Protein AF-0000000082586036 (afdb_homodimer)

Sequence (290 aa):
MFLYNELYIYNIRKDTWTKVEIPSPPPRRCAHQAVVVPQGGGQLWIFGGEFASPDGEQFYHYKDLWVLHLATRTWEQVRSPGGPSGRSGHRMVAWKRQLILFGGFHESTRLVPIAGRSFFPAVVRRELFMGKTIVNTHGICCPISMFLYNELYIYNIRKDTWTKVEIPSPPPRRCAHQAVVVPQGGGQLWIFGGEFASPDGEQFYHYKDLWVLHLATRTWEQVRSPGGPSGRSGHRMVAWKRQLILFGGFHESTRLVPIAGRSFFPAVVRRELFMGKTIVNTHGICCPIS

Structure (mmCIF, N/CA/C/O backbone):
data_AF-0000000082586036-model_v1
#
loop_
_entity.id
_entity.type
_entity.pdbx_description
1 polymer 'Kelch domain containing 4'
#
loop_
_atom_site.group_PDB
_atom_site.id
_atom_site.type_symbol
_atom_site.label_atom_id
_atom_site.label_alt_id
_atom_site.label_comp_id
_atom_site.label_asym_id
_atom_site.label_entity_id
_atom_site.label_seq_id
_atom_site.pdbx_PDB_ins_code
_atom_site.Cartn_x
_atom_site.Cartn_y
_atom_site.Cartn_z
_atom_site.occupancy
_atom_site.B_iso_or_equiv
_atom_site.auth_seq_id
_atom_site.auth_comp_id
_atom_site.auth_asym_id
_atom_site.auth_atom_id
_atom_site.pdbx_PDB_model_num
ATOM 1 N N . MET A 1 1 ? 0.476 18.614 -3.244 1 86.69 1 MET A N 1
ATOM 2 C CA . MET A 1 1 ? 0.382 17.166 -3.079 1 86.69 1 MET A CA 1
ATOM 3 C C . MET A 1 1 ? -0.821 16.61 -3.833 1 86.69 1 MET A C 1
ATOM 5 O O . MET A 1 1 ? -1.915 17.172 -3.766 1 86.69 1 MET A O 1
ATOM 9 N N . PHE A 1 2 ? -0.573 15.694 -4.697 1 93.79 2 PHE A N 1
ATOM 10 C CA . PHE A 1 2 ? -1.644 15.053 -5.451 1 93.79 2 PHE A CA 1
ATOM 11 C C . PHE A 1 2 ? -1.901 13.643 -4.935 1 93.79 2 PHE A C 1
ATOM 13 O O . PHE A 1 2 ? -0.963 12.868 -4.736 1 93.79 2 PHE A O 1
ATOM 20 N N . LEU A 1 3 ? -3.218 13.337 -4.687 1 97.04 3 LEU A N 1
ATOM 21 C CA . LEU A 1 3 ? -3.589 11.999 -4.24 1 97.04 3 LEU A CA 1
ATOM 22 C C . LEU A 1 3 ? -4.253 11.214 -5.366 1 97.04 3 LEU A C 1
ATOM 24 O O . LEU A 1 3 ? -4.924 11.795 -6.221 1 97.04 3 LEU A O 1
ATOM 28 N N . TYR A 1 4 ? -4.126 9.901 -5.293 1 97.94 4 TYR A N 1
ATOM 29 C CA . TYR A 1 4 ? -4.639 9.021 -6.338 1 97.94 4 TYR A CA 1
ATOM 30 C C . TYR A 1 4 ? -5.804 8.185 -5.822 1 97.94 4 TYR A C 1
ATOM 32 O O . TYR A 1 4 ? -5.888 7.897 -4.626 1 97.94 4 TYR A O 1
ATOM 40 N N . ASN A 1 5 ? -6.661 7.766 -6.689 1 98.38 5 ASN A N 1
ATOM 41 C CA . ASN A 1 5 ? -7.639 6.714 -6.432 1 98.38 5 ASN A CA 1
ATOM 42 C C . ASN A 1 5 ? -7.598 5.635 -7.51 1 98.38 5 ASN A C 1
ATOM 44 O O . ASN A 1 5 ? -8.61 4.989 -7.786 1 98.38 5 ASN A O 1
ATOM 48 N N . GLU A 1 6 ? -6.481 5.527 -8.136 1 98.46 6 GLU A N 1
ATOM 49 C CA . GLU A 1 6 ? -6.287 4.568 -9.22 1 98.46 6 GLU A CA 1
ATOM 50 C C . GLU A 1 6 ? -6.105 3.153 -8.679 1 98.46 6 GLU A C 1
ATOM 52 O O . GLU A 1 6 ? -5.529 2.962 -7.606 1 98.46 6 GLU A O 1
ATOM 57 N N . LEU A 1 7 ? -6.556 2.223 -9.489 1 98.78 7 LEU A N 1
ATOM 58 C CA . LEU A 1 7 ? -6.381 0.796 -9.244 1 98.78 7 LEU A CA 1
ATOM 59 C C . LEU A 1 7 ? -5.499 0.164 -10.316 1 98.78 7 LEU A C 1
ATOM 61 O O . LEU A 1 7 ? -5.773 0.3 -11.51 1 98.78 7 LEU A O 1
ATOM 65 N N . TYR A 1 8 ? -4.468 -0.474 -9.879 1 98.8 8 TYR A N 1
ATOM 66 C CA . TYR A 1 8 ? -3.58 -1.205 -10.776 1 98.8 8 TYR A CA 1
ATOM 67 C C . TYR A 1 8 ? -3.471 -2.668 -10.364 1 98.8 8 TYR A C 1
ATOM 69 O O . TYR A 1 8 ? -3.505 -2.988 -9.173 1 98.8 8 TYR A O 1
ATOM 77 N N . ILE A 1 9 ? -3.279 -3.487 -11.331 1 98.53 9 ILE A N 1
ATOM 78 C CA . ILE A 1 9 ? -3.011 -4.901 -11.098 1 98.53 9 ILE A CA 1
ATOM 79 C C . ILE A 1 9 ? -1.743 -5.316 -11.841 1 98.53 9 ILE A C 1
ATOM 81 O O . ILE A 1 9 ? -1.585 -5.017 -13.027 1 98.53 9 ILE A O 1
ATOM 85 N N . TYR A 1 10 ? -0.892 -5.899 -11.173 1 98.67 10 TYR A N 1
ATOM 86 C CA . TYR A 1 10 ? 0.283 -6.521 -11.773 1 98.67 10 TYR A CA 1
ATOM 87 C C . TYR A 1 10 ? 0.122 -8.035 -11.846 1 98.67 10 TYR A C 1
ATOM 89 O O . TYR A 1 10 ? -0.035 -8.698 -10.818 1 98.67 10 TYR A O 1
ATOM 97 N N . ASN A 1 11 ? 0.171 -8.56 -13.002 1 97.86 11 ASN A N 1
ATOM 98 C CA . ASN A 1 11 ? 0.167 -10.003 -13.212 1 97.86 11 ASN A CA 1
ATOM 99 C C . ASN A 1 11 ? 1.576 -10.584 -13.141 1 97.86 11 ASN A C 1
ATOM 101 O O . ASN A 1 11 ? 2.401 -10.334 -14.021 1 97.86 11 ASN A O 1
ATOM 105 N N . ILE A 1 12 ? 1.797 -11.338 -12.144 1 97 12 ILE A N 1
ATOM 106 C CA . ILE A 1 12 ? 3.146 -11.824 -11.875 1 97 12 ILE A CA 1
ATOM 107 C C . ILE A 1 12 ? 3.59 -12.763 -12.995 1 97 12 ILE A C 1
ATOM 109 O O . ILE A 1 12 ? 4.725 -12.68 -13.469 1 97 12 ILE A O 1
ATOM 113 N N . ARG A 1 13 ? 2.754 -13.589 -13.434 1 95.25 13 ARG A N 1
ATOM 114 C CA . ARG A 1 13 ? 3.081 -14.556 -14.477 1 95.25 13 ARG A CA 1
ATOM 115 C C . ARG A 1 13 ? 3.351 -13.858 -15.806 1 95.25 13 ARG A C 1
ATOM 117 O O . ARG A 1 13 ? 4.294 -14.211 -16.517 1 95.25 13 ARG A O 1
ATOM 124 N N . LYS A 1 14 ? 2.551 -12.864 -16.089 1 95.93 14 LYS A N 1
ATOM 125 C CA . LYS A 1 14 ? 2.65 -12.185 -17.378 1 95.93 14 LYS A CA 1
ATOM 126 C C . LYS A 1 14 ? 3.614 -11.004 -17.305 1 95.93 14 LYS A C 1
ATOM 128 O O . LYS A 1 14 ? 3.963 -10.417 -18.331 1 95.93 14 LYS A O 1
ATOM 133 N N . ASP A 1 15 ? 4.038 -10.614 -16.106 1 96.13 15 ASP A N 1
ATOM 134 C CA . ASP A 1 15 ? 4.942 -9.488 -15.892 1 96.13 15 ASP A CA 1
ATOM 135 C C . ASP A 1 15 ? 4.392 -8.214 -16.53 1 96.13 15 ASP A C 1
ATOM 137 O O . ASP A 1 15 ? 5.085 -7.554 -17.308 1 96.13 15 ASP A O 1
ATOM 141 N N . THR A 1 16 ? 3.142 -7.888 -16.122 1 97.72 16 THR A N 1
ATOM 142 C CA . THR A 1 16 ? 2.504 -6.732 -16.74 1 97.72 16 THR A CA 1
ATOM 143 C C . THR A 1 16 ? 1.603 -6.013 -15.74 1 97.72 16 THR A C 1
ATOM 145 O O . THR A 1 16 ? 0.888 -6.654 -14.967 1 97.72 16 THR A O 1
ATOM 148 N N . TRP A 1 17 ? 1.6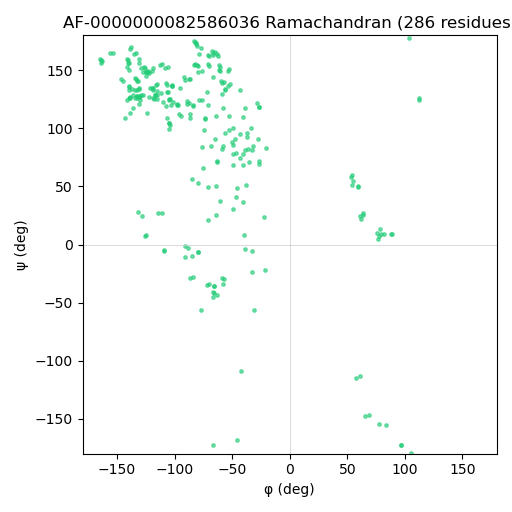42 -4.695 -15.871 1 98.45 17 TRP A N 1
ATOM 149 C CA . TRP A 1 17 ? 0.708 -3.846 -15.14 1 98.45 17 TRP A CA 1
ATOM 150 C C . TRP A 1 17 ? -0.539 -3.565 -15.972 1 98.45 17 TRP A C 1
ATOM 152 O O . TRP A 1 17 ? -0.45 -3.364 -17.185 1 98.45 17 TRP A O 1
ATOM 162 N N . THR A 1 18 ? -1.642 -3.496 -15.301 1 98.13 18 THR A N 1
ATOM 163 C CA . THR A 1 18 ? -2.883 -3.029 -15.908 1 98.13 18 THR A CA 1
ATOM 164 C C . THR A 1 18 ? -3.588 -2.028 -14.997 1 98.13 18 THR A C 1
ATOM 166 O O . THR A 1 18 ? -3.78 -2.291 -13.808 1 98.13 18 THR A O 1
ATOM 169 N N . LYS A 1 19 ? -3.88 -0.895 -15.56 1 98.39 19 LYS A N 1
ATOM 170 C CA . LYS A 1 19 ? -4.77 0.031 -14.866 1 98.39 19 LYS A CA 1
ATOM 171 C C . LYS A 1 19 ? -6.229 -0.391 -15.017 1 98.39 19 LYS A C 1
ATOM 173 O O . LYS A 1 19 ? -6.721 -0.554 -16.135 1 98.39 19 LYS A O 1
ATOM 178 N N . VAL A 1 20 ? -6.895 -0.558 -13.934 1 98.14 20 VAL A N 1
ATOM 179 C CA . VAL A 1 20 ? -8.272 -1.042 -13.948 1 98.14 20 VAL A CA 1
ATOM 180 C C . VAL A 1 20 ? -9.229 0.112 -13.661 1 98.14 20 VAL A C 1
ATOM 182 O O . VAL A 1 20 ? -9.104 0.791 -12.639 1 98.14 20 VAL A O 1
ATOM 185 N N . GLU A 1 21 ? -10.121 0.291 -14.556 1 97.89 21 GLU A N 1
ATOM 186 C CA . GLU A 1 21 ? -11.124 1.337 -14.378 1 97.89 21 GLU A CA 1
ATOM 187 C C . GLU A 1 21 ? -12.474 0.747 -13.981 1 97.89 21 GLU A C 1
ATOM 189 O O . GLU A 1 21 ? -13.165 0.152 -14.81 1 97.89 21 GLU A O 1
ATOM 194 N N . ILE A 1 22 ? -12.801 0.869 -12.838 1 98.28 22 ILE A N 1
ATOM 195 C CA . ILE A 1 22 ? -14.08 0.426 -12.293 1 98.28 22 ILE A CA 1
ATOM 196 C C . ILE A 1 22 ? -14.885 1.634 -11.82 1 98.28 22 ILE A C 1
ATOM 198 O O . ILE A 1 22 ? -14.373 2.479 -11.082 1 98.28 22 ILE A O 1
ATOM 202 N N . PRO A 1 23 ? -16.13 1.725 -12.173 1 97.87 23 PRO A N 1
ATOM 203 C CA . PRO A 1 23 ? -16.929 2.895 -11.801 1 97.87 23 PRO A CA 1
ATOM 204 C C . PRO A 1 23 ? -17.064 3.06 -10.289 1 97.87 23 PRO A C 1
ATOM 206 O O . PRO A 1 23 ? -17.063 2.069 -9.553 1 97.87 23 PRO A O 1
ATOM 209 N N . SER A 1 24 ? -17.194 4.325 -9.827 1 97.99 24 SER A N 1
ATOM 210 C CA . SER A 1 24 ? -17.525 4.742 -8.468 1 97.99 24 SER A CA 1
ATOM 211 C C . SER A 1 24 ? -16.499 4.224 -7.466 1 97.99 24 SER A C 1
ATOM 213 O O . SER A 1 24 ? -16.863 3.652 -6.437 1 97.99 24 SER A O 1
ATOM 215 N N . PRO A 1 25 ? -15.302 4.445 -7.742 1 98.56 25 PRO A N 1
ATOM 216 C CA . PRO A 1 25 ? -14.281 4.031 -6.777 1 98.56 25 PRO A CA 1
ATOM 217 C C . PRO A 1 25 ? -14.276 4.894 -5.517 1 98.56 25 PRO A C 1
ATOM 219 O O . PRO A 1 25 ? -14.9 5.958 -5.491 1 98.56 25 PRO A O 1
ATOM 222 N N . PRO A 1 26 ? -13.656 4.409 -4.469 1 98.69 26 PRO A N 1
ATOM 223 C CA . PRO A 1 26 ? -13.386 5.314 -3.35 1 98.69 26 PRO A CA 1
ATOM 224 C C . PRO A 1 26 ? -12.651 6.582 -3.781 1 98.69 26 PRO A C 1
ATOM 226 O O . PRO A 1 26 ? -11.902 6.562 -4.762 1 98.69 26 PRO A O 1
ATOM 229 N N . PRO A 1 27 ? -12.866 7.691 -3.105 1 98.52 27 PRO A N 1
ATOM 230 C CA . PRO A 1 27 ? -12.149 8.925 -3.435 1 98.52 27 PRO A CA 1
ATOM 231 C C . PRO A 1 27 ? -10.639 8.796 -3.254 1 98.52 27 PRO A C 1
ATOM 233 O O . PRO A 1 27 ? -10.17 7.867 -2.591 1 98.52 27 PRO A O 1
ATOM 236 N N . ARG A 1 28 ? -9.935 9.717 -3.863 1 98.38 28 ARG A N 1
ATOM 237 C CA . ARG A 1 28 ? -8.483 9.778 -3.728 1 98.38 28 ARG A CA 1
ATOM 238 C C . ARG A 1 28 ? -8.07 9.782 -2.26 1 98.38 28 ARG A C 1
ATOM 240 O O . ARG A 1 28 ? -8.662 10.492 -1.445 1 98.38 28 ARG A O 1
ATOM 247 N N . ARG A 1 29 ? -7.002 9.006 -1.961 1 98.44 29 ARG A N 1
ATOM 248 C CA . ARG A 1 29 ? -6.628 8.871 -0.557 1 98.44 29 ARG A CA 1
ATOM 249 C C . ARG A 1 29 ? -5.227 8.287 -0.417 1 98.44 29 ARG A C 1
ATOM 251 O O . ARG A 1 29 ? -4.7 7.691 -1.358 1 98.44 29 ARG A O 1
ATOM 258 N N . CYS A 1 30 ? -4.681 8.521 0.702 1 97.81 30 CYS A N 1
ATOM 259 C CA . CYS A 1 30 ? -3.451 7.848 1.102 1 97.81 30 CYS A CA 1
ATOM 260 C C . CYS A 1 30 ? -3.509 7.431 2.567 1 97.81 30 CYS A C 1
ATOM 262 O O . CYS A 1 30 ? -4.467 7.756 3.272 1 97.81 30 CYS A O 1
ATOM 264 N N . ALA A 1 31 ? -2.611 6.639 3.004 1 98.09 31 ALA A N 1
ATOM 265 C CA . ALA A 1 31 ? -2.478 6.188 4.387 1 98.09 31 ALA A CA 1
ATOM 266 C C . ALA A 1 31 ? -3.716 5.417 4.835 1 98.09 31 ALA A C 1
ATOM 268 O O . ALA A 1 31 ? -4.084 5.45 6.011 1 98.09 31 ALA A O 1
ATOM 269 N N . HIS A 1 32 ? -4.401 4.867 3.912 1 98.78 32 HIS A N 1
ATOM 270 C CA . HIS A 1 32 ? -5.449 3.89 4.185 1 98.78 32 HIS A CA 1
ATOM 271 C C . HIS A 1 32 ? -4.864 2.494 4.376 1 98.78 32 HIS A C 1
ATOM 273 O O . HIS A 1 32 ? -3.647 2.31 4.301 1 98.78 32 HIS A O 1
ATOM 279 N N . GLN A 1 33 ? -5.747 1.544 4.739 1 98.86 33 GLN A N 1
ATOM 280 C CA . GLN A 1 33 ? -5.335 0.144 4.726 1 98.86 33 GLN A CA 1
ATOM 281 C C . GLN A 1 33 ? -6.198 -0.674 3.769 1 98.86 33 GLN A C 1
ATOM 283 O O . GLN A 1 33 ? -7.359 -0.337 3.529 1 98.86 33 GLN A O 1
ATOM 288 N N . ALA A 1 34 ? -5.616 -1.684 3.216 1 98.89 34 ALA A N 1
ATOM 289 C CA . ALA A 1 34 ? -6.299 -2.597 2.303 1 98.89 34 ALA A CA 1
ATOM 290 C C . ALA A 1 34 ? -6.034 -4.051 2.682 1 98.89 34 ALA A C 1
ATOM 292 O O . ALA A 1 34 ? -4.919 -4.404 3.075 1 98.89 34 ALA A O 1
ATOM 293 N N . VAL A 1 35 ? -7.031 -4.9 2.583 1 98.69 35 VAL A N 1
ATOM 294 C CA . VAL A 1 35 ? -6.911 -6.337 2.81 1 98.69 35 VAL A CA 1
ATOM 295 C C . VAL A 1 35 ? -7.746 -7.094 1.78 1 98.69 35 VAL A C 1
ATOM 297 O O . VAL A 1 35 ? -8.751 -6.579 1.286 1 98.69 35 VAL A O 1
ATOM 300 N N . VAL A 1 36 ? -7.355 -8.231 1.441 1 98.39 36 VAL A N 1
ATOM 301 C CA . VAL A 1 36 ? -8.116 -9.065 0.518 1 98.39 36 VAL A CA 1
ATOM 302 C C . VAL A 1 36 ? -8.577 -10.335 1.229 1 98.39 36 VAL A C 1
ATOM 304 O O . VAL A 1 36 ? -7.821 -10.932 2 1 98.39 36 VAL A O 1
ATOM 307 N N . VAL A 1 37 ? -9.772 -10.744 1.033 1 98.06 37 VAL A N 1
ATOM 308 C CA . VAL A 1 37 ? -10.307 -11.992 1.569 1 98.06 37 VAL A CA 1
ATOM 309 C C . VAL A 1 37 ? -10.914 -12.822 0.441 1 98.06 37 VAL A C 1
ATOM 311 O O . VAL A 1 37 ? -11.368 -12.273 -0.566 1 98.06 37 VAL A O 1
ATOM 314 N N . PRO A 1 38 ? -10.944 -14.084 0.577 1 96.7 38 PRO A N 1
ATOM 315 C CA . PRO A 1 38 ? -11.378 -14.953 -0.52 1 96.7 38 PRO A CA 1
ATOM 316 C C . PRO A 1 38 ? -12.898 -15.02 -0.653 1 96.7 38 PRO A C 1
ATOM 318 O O . PRO A 1 38 ? -13.412 -15.547 -1.643 1 96.7 38 PRO A O 1
ATOM 321 N N . GLN A 1 39 ? -13.6 -14.491 0.179 1 95.64 39 GLN A N 1
ATOM 322 C CA . GLN A 1 39 ? -15.057 -14.565 0.177 1 95.64 39 GLN A CA 1
ATOM 323 C C . GLN A 1 39 ? -15.634 -14.007 -1.121 1 95.64 39 GLN A C 1
ATOM 325 O O . GLN A 1 39 ? -15.164 -12.986 -1.627 1 95.64 39 GLN A O 1
ATOM 330 N N . GLY A 1 40 ? -16.709 -14.749 -1.657 1 94.91 40 GLY A N 1
ATOM 331 C CA . GLY A 1 40 ? -17.439 -14.276 -2.822 1 94.91 40 GLY A CA 1
ATOM 332 C C . GLY A 1 40 ? -16.579 -14.183 -4.069 1 94.91 40 GLY A C 1
ATOM 333 O O . GLY A 1 40 ? -16.789 -13.307 -4.91 1 94.91 40 GLY A O 1
ATOM 334 N N . GLY A 1 41 ? -15.523 -14.963 -4.219 1 96.23 41 GLY A N 1
ATOM 335 C CA . GLY A 1 41 ? -14.644 -14.924 -5.378 1 96.23 41 GLY A CA 1
ATOM 336 C C . GLY A 1 41 ? -13.52 -13.916 -5.241 1 96.23 41 GLY A C 1
ATOM 337 O O . GLY A 1 41 ? -12.785 -13.663 -6.198 1 96.23 41 GLY A O 1
ATOM 338 N N . GLY A 1 42 ? -13.381 -13.377 -4.06 1 97.7 42 GLY A N 1
ATOM 339 C CA . GLY A 1 42 ? -12.349 -12.392 -3.777 1 97.7 42 GLY A CA 1
ATOM 340 C C . GLY A 1 42 ? -12.906 -11.011 -3.49 1 97.7 42 GLY A C 1
ATOM 341 O O . GLY A 1 42 ? -13.687 -10.474 -4.278 1 97.7 42 GLY A O 1
ATOM 342 N N . GLN A 1 43 ? -12.563 -10.474 -2.353 1 98.62 43 GLN A N 1
ATOM 343 C CA . GLN A 1 43 ? -12.969 -9.129 -1.961 1 98.62 43 GLN A CA 1
ATOM 344 C C . GLN A 1 43 ? -11.776 -8.314 -1.47 1 98.62 43 GLN A C 1
ATOM 346 O O . GLN A 1 43 ? -11.017 -8.77 -0.612 1 98.62 43 GLN A O 1
ATOM 351 N N . LEU A 1 44 ? -11.595 -7.158 -2.038 1 98.8 44 LEU A N 1
ATOM 352 C CA . LEU A 1 44 ? -10.626 -6.184 -1.547 1 98.8 44 LEU A CA 1
ATOM 353 C C . LEU A 1 44 ? -11.303 -5.14 -0.666 1 98.8 44 LEU A C 1
ATOM 355 O O . LEU A 1 44 ? -12.19 -4.415 -1.124 1 98.8 44 LEU A O 1
ATOM 359 N N . TRP A 1 45 ? -10.869 -5.065 0.552 1 98.83 45 TRP A N 1
ATOM 360 C CA . TRP A 1 45 ? -11.447 -4.126 1.507 1 98.83 45 TRP A CA 1
ATOM 361 C C . TRP A 1 45 ? -10.498 -2.962 1.769 1 98.83 45 TRP A C 1
ATOM 363 O O . TRP A 1 45 ? -9.292 -3.161 1.935 1 98.83 45 TRP A O 1
ATOM 373 N N . ILE A 1 46 ? -11.045 -1.762 1.822 1 98.85 46 ILE A N 1
ATOM 374 C CA . ILE A 1 46 ? -10.289 -0.539 2.068 1 98.85 46 ILE A CA 1
ATOM 375 C C . ILE A 1 46 ? -10.97 0.278 3.164 1 98.85 46 ILE A C 1
ATOM 377 O O . ILE A 1 46 ? -12.183 0.497 3.12 1 98.85 46 ILE A O 1
ATOM 381 N N . PHE A 1 47 ? -10.244 0.759 4.072 1 98.77 47 PHE A N 1
ATOM 382 C CA . PHE A 1 47 ? -10.808 1.615 5.109 1 98.77 47 PHE A CA 1
ATOM 383 C C . PHE A 1 47 ? -9.938 2.847 5.326 1 98.77 47 PHE A C 1
ATOM 385 O O . PHE A 1 47 ? -8.709 2.749 5.352 1 98.77 47 PHE A O 1
ATOM 392 N N . GLY A 1 48 ? -10.541 3.936 5.584 1 98.65 48 GLY A N 1
ATOM 393 C CA . GLY A 1 48 ? -9.924 5.139 6.121 1 98.65 48 GLY A CA 1
ATOM 394 C C . GLY A 1 48 ? -8.929 5.774 5.168 1 98.65 48 GLY A C 1
ATOM 395 O O . GLY A 1 48 ? -9.125 5.752 3.952 1 98.65 48 GLY A O 1
ATOM 396 N N . GLY A 1 49 ? -7.938 6.362 5.75 1 98.18 49 GLY A N 1
ATOM 397 C CA . GLY A 1 49 ? -7.004 7.186 5 1 98.18 49 GLY A CA 1
ATOM 398 C C . GLY A 1 49 ? -7.33 8.666 5.062 1 98.18 49 GLY A C 1
ATOM 399 O O . GLY A 1 49 ? -8.18 9.087 5.85 1 98.18 49 GLY A O 1
ATOM 400 N N . GLU A 1 50 ? -6.566 9.405 4.238 1 96.51 50 GLU A N 1
ATOM 401 C CA . GLU A 1 50 ? -6.724 10.854 4.32 1 96.51 50 GLU A CA 1
ATOM 402 C C . GLU A 1 50 ? -6.699 11.492 2.934 1 96.51 50 GLU A C 1
ATOM 404 O O . GLU A 1 50 ? -6.205 10.891 1.977 1 96.51 50 GLU A O 1
ATOM 409 N N . PHE A 1 51 ? -7.285 12.59 2.936 1 96.05 51 PHE A N 1
ATOM 410 C CA . PHE A 1 51 ? -7.268 13.447 1.757 1 96.05 51 PHE A CA 1
ATOM 411 C C . PHE A 1 51 ? -6.603 14.782 2.067 1 96.05 51 PHE A C 1
ATOM 413 O O . PHE A 1 51 ? -6.825 15.36 3.133 1 96.05 51 PHE A O 1
ATOM 420 N N . ALA A 1 52 ? -5.748 15.098 1.145 1 90.29 52 ALA A N 1
ATOM 421 C CA . ALA A 1 52 ? -5.235 16.465 1.11 1 90.29 52 ALA A CA 1
ATOM 422 C C . ALA A 1 52 ? -5.343 17.056 -0.293 1 90.29 52 ALA A C 1
ATOM 424 O O . ALA A 1 52 ? -4.872 16.458 -1.263 1 90.29 52 ALA A O 1
ATOM 425 N N . SER A 1 53 ? -5.998 18.179 -0.379 1 88.31 53 SER A N 1
ATOM 426 C CA . SER A 1 53 ? -6.143 18.814 -1.684 1 88.31 53 SER A CA 1
ATOM 427 C C . SER A 1 53 ? -4.812 19.367 -2.182 1 88.31 53 SER A C 1
ATOM 429 O O . SER A 1 53 ? -3.94 19.714 -1.382 1 88.31 53 SER A O 1
ATOM 431 N N . PRO A 1 54 ? -4.678 19.458 -3.575 1 85.08 54 PRO A N 1
ATOM 432 C CA . PRO A 1 54 ? -3.417 19.955 -4.129 1 85.08 54 PRO A CA 1
ATOM 433 C C . PRO A 1 54 ? -3.054 21.347 -3.616 1 85.08 54 PRO A C 1
ATOM 435 O O . PRO A 1 54 ? -1.872 21.666 -3.469 1 85.08 54 PRO A O 1
ATOM 438 N N . ASP A 1 55 ? -4.08 22.14 -3.3 1 78.76 55 ASP A N 1
ATOM 439 C CA . ASP A 1 55 ? -3.828 23.504 -2.846 1 78.76 55 ASP A CA 1
ATOM 440 C C . ASP A 1 55 ? -3.626 23.551 -1.333 1 78.76 55 ASP A C 1
ATOM 442 O O . ASP A 1 55 ? -3.348 24.613 -0.771 1 78.76 55 ASP A O 1
ATOM 446 N N . GLY A 1 56 ? -3.74 22.508 -0.684 1 76.37 56 GLY A N 1
ATOM 447 C CA . GLY A 1 56 ? -3.507 22.426 0.749 1 76.37 56 GLY A CA 1
ATOM 448 C C . GLY A 1 56 ? -4.673 22.938 1.573 1 76.37 56 GLY A C 1
ATOM 449 O O . GLY A 1 56 ? -4.601 22.977 2.803 1 76.37 56 GLY A O 1
ATOM 450 N N . GLU A 1 57 ? -5.802 23.214 0.954 1 80.36 57 GLU A N 1
ATOM 451 C CA . GLU A 1 57 ? -6.91 23.867 1.645 1 80.36 57 GLU A CA 1
ATOM 452 C C . GLU A 1 57 ? -7.804 22.846 2.342 1 80.36 57 GLU A C 1
ATOM 454 O O . GLU A 1 57 ? -8.47 23.167 3.329 1 80.36 57 GLU A O 1
ATOM 459 N N . GLN A 1 58 ? -7.824 21.744 1.808 1 87.59 58 GLN A N 1
ATOM 460 C CA . GLN A 1 58 ? -8.686 20.713 2.376 1 87.59 58 GLN A CA 1
ATOM 461 C C . GLN A 1 58 ? -7.87 19.52 2.864 1 87.59 58 GLN A C 1
ATOM 463 O O . GLN A 1 58 ? -6.978 19.041 2.16 1 87.59 58 GLN A O 1
ATOM 468 N N . PHE A 1 59 ? -8.121 19.244 4.163 1 89.86 59 PHE A N 1
ATOM 469 C CA . PHE A 1 59 ? -7.514 18.06 4.758 1 89.86 59 PHE A CA 1
ATOM 470 C C . PHE A 1 59 ? -8.502 17.349 5.676 1 89.86 59 PHE A C 1
ATOM 472 O O . PHE A 1 59 ? -9.142 17.982 6.518 1 89.86 59 PHE A O 1
ATOM 479 N N . TYR A 1 60 ? -8.722 16.117 5.484 1 93.76 60 TYR A N 1
ATOM 480 C CA . TYR A 1 60 ? -9.547 15.351 6.412 1 93.76 60 TYR A CA 1
ATOM 481 C C . TYR A 1 60 ? -9.204 13.867 6.348 1 93.76 60 TYR A C 1
ATOM 483 O O . TYR A 1 60 ? -8.502 13.424 5.436 1 93.76 60 TYR A O 1
ATOM 491 N N . HIS A 1 61 ? -9.66 13.142 7.367 1 96.85 61 HIS A N 1
ATOM 492 C CA . HIS A 1 61 ? -9.524 11.692 7.442 1 96.85 61 HIS A CA 1
ATOM 493 C C . HIS A 1 61 ? -10.834 10.997 7.086 1 96.85 61 HIS A C 1
ATOM 495 O O . HIS A 1 61 ? -11.905 11.415 7.532 1 96.85 61 HIS A O 1
ATOM 501 N N . TYR A 1 62 ? -10.701 9.973 6.334 1 97.31 62 TYR A N 1
ATOM 502 C CA . TYR A 1 62 ? -11.886 9.198 5.985 1 97.31 62 TYR A CA 1
ATOM 503 C C . TYR A 1 62 ? -12.269 8.249 7.115 1 97.31 62 TYR A C 1
ATOM 505 O O . TYR A 1 62 ? -11.402 7.752 7.837 1 97.31 62 TYR A O 1
ATOM 513 N N . LYS A 1 63 ? -13.518 7.898 7.168 1 97.48 63 LYS A N 1
ATOM 514 C CA . LYS A 1 63 ? -14.023 6.856 8.057 1 97.48 63 LYS A CA 1
ATOM 515 C C . LYS A 1 63 ? -14.789 5.791 7.277 1 97.48 63 LYS A C 1
ATOM 517 O O . LYS A 1 63 ? -15.452 4.937 7.87 1 97.48 63 LYS A O 1
ATOM 522 N N . ASP A 1 64 ? -14.75 5.889 6.03 1 98.14 64 ASP A N 1
ATOM 523 C CA . ASP A 1 64 ? -15.575 5.018 5.198 1 98.14 64 ASP A CA 1
ATOM 524 C C . ASP A 1 64 ? -14.911 3.658 4.999 1 98.14 64 ASP A C 1
ATOM 526 O O . ASP A 1 64 ? -13.687 3.539 5.091 1 98.14 64 ASP A O 1
ATOM 530 N N . LEU A 1 65 ? -15.716 2.685 4.738 1 98.66 65 LEU A N 1
ATOM 531 C CA . LEU A 1 65 ? -15.347 1.313 4.404 1 98.66 65 LEU A CA 1
ATOM 532 C C . LEU A 1 65 ? -15.812 0.954 2.996 1 98.66 65 LEU A C 1
ATOM 534 O O . LEU A 1 65 ? -16.973 1.176 2.646 1 98.66 65 LEU A O 1
ATOM 538 N N . TRP A 1 66 ? -14.892 0.446 2.215 1 98.81 66 TRP A N 1
ATOM 539 C CA . TRP A 1 66 ? -15.193 0.057 0.841 1 98.81 66 TRP A CA 1
ATOM 540 C C . TRP A 1 66 ? -14.823 -1.401 0.595 1 98.81 66 TRP A C 1
ATOM 542 O O . TRP A 1 66 ? -13.865 -1.913 1.18 1 98.81 66 TRP A O 1
ATOM 552 N N . VAL A 1 67 ? -15.58 -2.023 -0.27 1 98.82 67 VAL A N 1
ATOM 553 C CA . VAL A 1 67 ? -15.216 -3.352 -0.749 1 98.82 67 VAL A CA 1
ATOM 554 C C . VAL A 1 67 ? -15.258 -3.382 -2.275 1 98.82 67 VAL A C 1
ATOM 556 O O . VAL A 1 67 ? -16.187 -2.851 -2.887 1 98.82 67 VA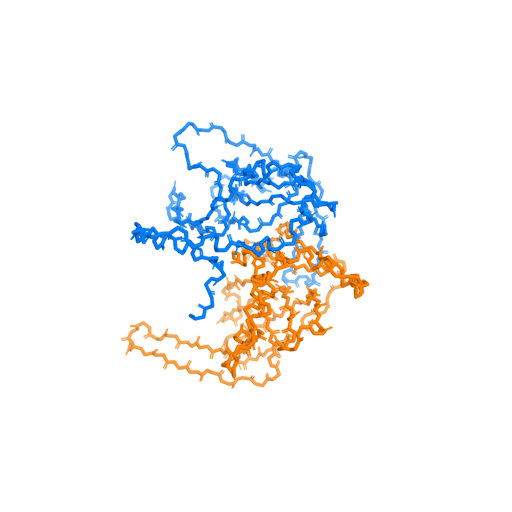L A O 1
ATOM 559 N N . LEU A 1 68 ? -14.272 -3.821 -2.881 1 98.86 68 LEU A N 1
ATOM 560 C CA . LEU A 1 68 ? -14.261 -4.189 -4.293 1 98.86 68 LEU A CA 1
ATOM 561 C C . LEU A 1 68 ? -14.493 -5.686 -4.466 1 98.86 68 LEU A C 1
ATOM 563 O O . LEU A 1 68 ? -13.668 -6.5 -4.043 1 98.86 68 LEU A O 1
ATOM 567 N N . HIS A 1 69 ? -15.602 -6.03 -5.011 1 98.7 69 HIS A N 1
ATOM 568 C CA . HIS A 1 69 ? -15.842 -7.416 -5.395 1 98.7 69 HIS A CA 1
ATOM 569 C C . HIS A 1 69 ? -15.046 -7.788 -6.641 1 98.7 69 HIS A C 1
ATOM 571 O O . HIS A 1 69 ? -15.375 -7.352 -7.747 1 98.7 69 HIS A O 1
ATOM 577 N N . LEU A 1 70 ? -14.066 -8.56 -6.454 1 98.16 70 LEU A N 1
ATOM 578 C CA . LEU A 1 70 ? -13.101 -8.829 -7.514 1 98.16 70 LEU A CA 1
ATOM 579 C C . LEU A 1 70 ? -13.724 -9.684 -8.612 1 98.16 70 LEU A C 1
ATOM 581 O O . LEU A 1 70 ? -13.39 -9.531 -9.789 1 98.16 70 LEU A O 1
ATOM 585 N N . ALA A 1 71 ? -14.584 -10.543 -8.249 1 97.72 71 ALA A N 1
ATOM 586 C CA . ALA A 1 71 ? -15.225 -11.427 -9.22 1 97.72 71 ALA A CA 1
ATOM 587 C C . ALA A 1 71 ? -16.109 -10.638 -10.181 1 97.72 71 ALA A C 1
ATOM 589 O O . ALA A 1 71 ? -16.178 -10.953 -11.371 1 97.72 71 ALA A O 1
ATOM 590 N N . THR A 1 72 ? -16.761 -9.601 -9.683 1 97.93 72 THR A N 1
ATOM 591 C CA . THR A 1 72 ? -17.722 -8.857 -10.489 1 97.93 72 THR A CA 1
ATOM 592 C C . THR A 1 72 ? -17.18 -7.472 -10.835 1 97.93 72 THR A C 1
ATOM 594 O O . THR A 1 72 ? -17.801 -6.73 -11.598 1 97.93 72 THR A O 1
ATOM 597 N N . ARG A 1 73 ? -16.016 -7.101 -10.316 1 97.57 73 ARG A N 1
ATOM 598 C CA . ARG A 1 73 ? -15.402 -5.795 -10.53 1 97.57 73 ARG A CA 1
ATOM 599 C C . ARG A 1 73 ? -16.37 -4.67 -10.181 1 97.57 73 ARG A C 1
ATOM 601 O O . ARG A 1 73 ? -16.648 -3.803 -11.012 1 97.57 73 ARG A O 1
ATOM 608 N N . THR A 1 74 ? -16.802 -4.707 -8.964 1 98.59 74 THR A N 1
ATOM 609 C CA . THR A 1 74 ? -17.738 -3.691 -8.496 1 98.59 74 THR A CA 1
ATOM 610 C C . THR A 1 74 ? -17.297 -3.129 -7.147 1 98.59 74 THR A C 1
ATOM 612 O O . THR A 1 74 ? -16.961 -3.886 -6.234 1 98.59 74 THR A O 1
ATOM 615 N N . TRP A 1 75 ? -17.334 -1.839 -7.118 1 98.8 75 TRP A N 1
ATOM 616 C CA . TRP A 1 75 ? -17.081 -1.171 -5.846 1 98.8 75 TRP A CA 1
ATOM 617 C C . TRP A 1 75 ? -18.37 -1.015 -5.047 1 98.8 75 TRP A C 1
ATOM 619 O O . TRP A 1 75 ? -19.422 -0.7 -5.609 1 98.8 75 TRP A O 1
ATOM 629 N N . GLU A 1 76 ? -18.224 -1.173 -3.795 1 98.53 76 GLU A N 1
ATOM 630 C CA . GLU A 1 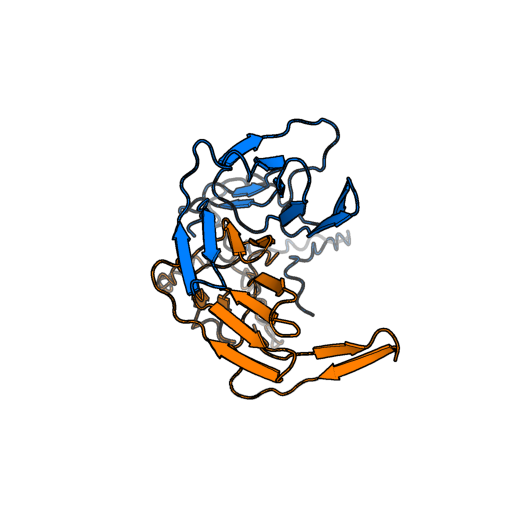76 ? -19.323 -0.928 -2.865 1 98.53 76 GLU A CA 1
ATOM 631 C C . GLU A 1 76 ? -18.834 -0.21 -1.61 1 98.53 76 GLU A C 1
ATOM 633 O O . GLU A 1 76 ? -17.858 -0.634 -0.986 1 98.53 76 GLU A O 1
ATOM 638 N N . GLN A 1 77 ? -19.455 0.905 -1.264 1 98.52 77 GLN A N 1
ATOM 639 C CA . GLN A 1 77 ? -19.226 1.513 0.043 1 98.52 77 GLN A CA 1
ATOM 640 C C . GLN A 1 77 ? -20.108 0.871 1.11 1 98.52 77 GLN A C 1
ATOM 642 O O . GLN A 1 77 ? -21.335 0.964 1.048 1 98.52 77 GLN A O 1
ATOM 647 N N . VAL A 1 78 ? -19.505 0.295 2.109 1 97.9 78 VAL A N 1
ATOM 648 C CA . VAL A 1 78 ? -20.231 -0.41 3.161 1 97.9 78 VAL A CA 1
ATOM 649 C C . VAL A 1 78 ? -20.6 0.566 4.277 1 97.9 78 VAL A C 1
ATOM 651 O O . VAL A 1 78 ? -19.725 1.207 4.864 1 97.9 78 VAL A O 1
ATOM 654 N N . ARG A 1 79 ? -21.823 0.629 4.53 1 95.12 79 ARG A N 1
ATOM 655 C CA . ARG A 1 79 ? -22.309 1.49 5.603 1 95.12 79 ARG A CA 1
ATOM 656 C C . ARG A 1 79 ? -22.695 0.671 6.83 1 95.12 79 ARG A C 1
ATOM 658 O O . ARG A 1 79 ? -23.607 -0.156 6.768 1 95.12 79 ARG A O 1
ATOM 665 N N . SER A 1 80 ? -21.931 0.698 7.785 1 92.54 80 SER A N 1
ATOM 666 C CA . SER A 1 80 ? -22.186 -0.004 9.038 1 92.54 80 SER A CA 1
ATOM 667 C C . SER A 1 80 ? -21.943 0.903 10.24 1 92.54 80 SER A C 1
ATOM 669 O O . SER A 1 80 ? -20.865 1.487 10.375 1 92.54 80 SER A O 1
ATOM 671 N N . PRO A 1 81 ? -22.919 1.02 11.086 1 93.2 81 PRO A N 1
ATOM 672 C CA . PRO A 1 81 ? -22.744 1.88 12.259 1 93.2 81 PRO A CA 1
ATOM 673 C C . PRO A 1 81 ? -21.701 1.341 13.236 1 93.2 81 PRO A C 1
ATOM 675 O O . PRO A 1 81 ? -21.354 0.158 13.183 1 93.2 81 PRO A O 1
ATOM 678 N N . GLY A 1 82 ? -21.232 2.208 14.116 1 95.9 82 GLY A N 1
ATOM 679 C CA . GLY A 1 82 ? -20.365 1.799 15.21 1 95.9 82 GLY A CA 1
ATOM 680 C C . GLY A 1 82 ? -18.927 1.578 14.781 1 95.9 82 GLY A C 1
ATOM 681 O O . GLY A 1 82 ? -18.14 0.976 15.515 1 95.9 82 GLY A O 1
ATOM 682 N N . GLY A 1 83 ? -18.649 2.035 13.642 1 95.15 83 GLY A N 1
ATOM 683 C CA . GLY A 1 83 ? -17.296 1.851 13.143 1 95.15 83 GLY A CA 1
ATOM 684 C C . GLY A 1 83 ? -16.315 2.871 13.688 1 95.15 83 GLY A C 1
ATOM 685 O O . GLY A 1 83 ? -16.695 3.759 14.453 1 95.15 83 GLY A O 1
ATOM 686 N N . PRO A 1 84 ? -15.102 2.681 13.382 1 96.38 84 PRO A N 1
ATOM 687 C CA . PRO A 1 84 ? -14.074 3.602 13.873 1 96.38 84 PRO A CA 1
ATOM 688 C C . PRO A 1 84 ? -14.275 5.031 13.373 1 96.38 84 PRO A C 1
ATOM 690 O O . PRO A 1 84 ? -14.88 5.24 12.318 1 96.38 84 PRO A O 1
ATOM 693 N N . SER A 1 85 ? -13.776 6.018 14.098 1 96.36 85 SER A N 1
ATOM 694 C CA . SER A 1 85 ? -13.726 7.404 13.644 1 96.36 85 SER A CA 1
ATOM 695 C C . SER A 1 85 ? -12.776 7.564 12.462 1 96.36 85 SER A C 1
ATOM 697 O O . SER A 1 85 ? -11.979 6.669 12.174 1 96.36 85 SER A O 1
ATOM 699 N N . GLY A 1 86 ? -12.894 8.629 11.83 1 97.03 86 GLY A N 1
ATOM 700 C CA . GLY A 1 86 ? -11.957 8.93 10.76 1 97.03 86 GLY A CA 1
ATOM 701 C C . GLY A 1 86 ? -10.509 8.902 11.209 1 97.03 86 GLY A C 1
ATOM 702 O O . GLY A 1 86 ? -10.17 9.442 12.264 1 97.03 86 GLY A O 1
ATOM 703 N N . ARG A 1 87 ? -9.646 8.229 10.391 1 97.62 87 ARG A N 1
ATOM 704 C CA . ARG A 1 87 ? -8.26 8.049 10.813 1 97.62 87 ARG A CA 1
ATOM 705 C C . ARG A 1 87 ? -7.376 7.651 9.636 1 97.62 87 ARG A C 1
ATOM 707 O O . ARG A 1 87 ? -7.865 7.116 8.639 1 97.62 87 ARG A O 1
ATOM 714 N N . SER A 1 88 ? -6.215 7.91 9.78 1 97.51 88 SER A N 1
ATOM 715 C CA . SER A 1 88 ? -5.183 7.446 8.858 1 97.51 88 SER A CA 1
ATOM 716 C C . SER A 1 88 ? -3.993 6.861 9.611 1 97.51 88 SER A C 1
ATOM 718 O O . SER A 1 88 ? -3.913 6.967 10.836 1 97.51 88 SER A O 1
ATOM 720 N N . GLY A 1 89 ? -3.135 6.11 8.85 1 97.3 89 GLY A N 1
ATOM 721 C CA . GLY A 1 89 ? -1.949 5.537 9.466 1 97.3 89 GLY A CA 1
ATOM 722 C C . GLY A 1 89 ? -2.248 4.315 10.314 1 97.3 89 GLY A C 1
ATOM 723 O O . GLY A 1 89 ? -1.361 3.789 10.988 1 97.3 89 GLY A O 1
ATOM 724 N N . HIS A 1 90 ? -3.466 3.882 10.306 1 98.51 90 HIS A N 1
ATOM 725 C CA . HIS A 1 90 ? -3.837 2.646 10.986 1 98.51 90 HIS A CA 1
ATOM 726 C C . HIS A 1 90 ? -3.409 1.424 10.18 1 98.51 90 HIS A C 1
ATOM 728 O O . HIS A 1 90 ? -2.988 1.551 9.028 1 98.51 90 HIS A O 1
ATOM 734 N N . ARG A 1 91 ? -3.507 0.225 10.851 1 98.46 91 ARG A N 1
ATOM 735 C CA . ARG A 1 91 ? -3.339 -1.039 10.142 1 98.46 91 ARG A CA 1
ATOM 736 C C . ARG A 1 91 ? -4.576 -1.918 10.289 1 98.46 91 ARG A C 1
ATOM 738 O O . ARG A 1 91 ? -5.303 -1.815 11.28 1 98.46 91 ARG A O 1
ATOM 745 N N . MET A 1 92 ? -4.811 -2.65 9.298 1 98.76 92 MET A N 1
ATOM 746 C CA . MET A 1 92 ? -5.955 -3.555 9.234 1 98.76 92 MET A CA 1
ATOM 747 C C . MET A 1 92 ? -5.561 -4.885 8.599 1 98.76 92 MET A C 1
ATOM 749 O O . MET A 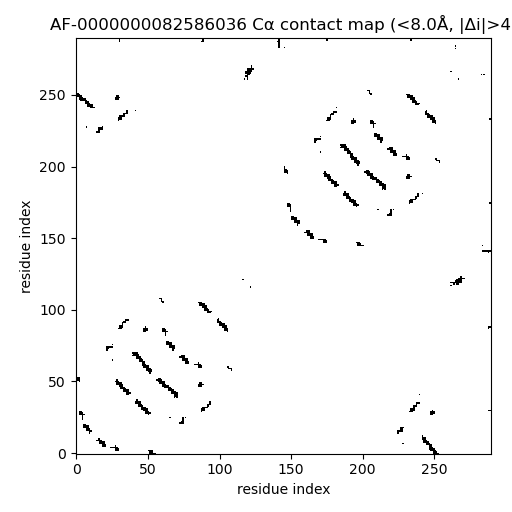1 92 ? -4.856 -4.911 7.589 1 98.76 92 MET A O 1
ATOM 753 N N . VAL A 1 93 ? -5.953 -6.01 9.219 1 98.47 93 VAL A N 1
ATOM 754 C CA . VAL A 1 93 ? -5.677 -7.348 8.704 1 98.47 93 VAL A CA 1
ATOM 755 C C . VAL A 1 93 ? -6.961 -8.174 8.698 1 98.47 93 VAL A C 1
ATOM 757 O O . VAL A 1 93 ? -7.931 -7.832 9.379 1 98.47 93 VAL A O 1
ATOM 760 N N . ALA A 1 94 ? -6.935 -9.132 7.843 1 97.99 94 ALA A N 1
ATOM 761 C CA . ALA A 1 94 ? -8.044 -10.082 7.815 1 97.99 94 ALA A CA 1
ATOM 762 C C . ALA A 1 94 ? -7.722 -11.325 8.638 1 97.99 94 ALA A C 1
ATOM 764 O O . ALA A 1 94 ? -6.603 -11.84 8.585 1 97.99 94 ALA A O 1
ATOM 765 N N . TRP A 1 95 ? -8.605 -11.717 9.376 1 97.43 95 TRP A N 1
ATOM 766 C CA . TRP A 1 95 ? -8.538 -12.973 10.115 1 97.43 95 TRP A CA 1
ATOM 767 C C . TRP A 1 95 ? -9.884 -13.691 10.091 1 97.43 95 TRP A C 1
ATOM 769 O O . TRP A 1 95 ? -10.862 -13.207 10.665 1 97.43 95 TRP A O 1
ATOM 779 N N . LYS A 1 96 ? -9.887 -14.901 9.373 1 93.86 96 LYS A N 1
ATOM 780 C CA . LYS A 1 96 ? -11.14 -15.624 9.174 1 93.86 96 LYS A CA 1
ATOM 781 C C . LYS A 1 96 ? -12.176 -14.746 8.478 1 93.86 96 LYS A C 1
ATOM 783 O O . LYS A 1 96 ? -11.943 -14.26 7.37 1 93.86 96 LYS A O 1
ATOM 788 N N . ARG A 1 97 ? -13.261 -14.441 9.19 1 94.52 97 ARG A N 1
ATOM 789 C CA . ARG A 1 97 ? -14.306 -13.643 8.559 1 94.52 97 ARG A CA 1
ATOM 790 C C . ARG A 1 97 ? -14.384 -12.252 9.18 1 94.52 97 ARG A C 1
ATOM 792 O O . ARG A 1 97 ? -15.444 -11.623 9.177 1 94.52 97 ARG A O 1
ATOM 799 N N . GLN A 1 98 ? -13.23 -11.854 9.692 1 97.42 98 GLN A N 1
ATOM 800 C CA . GLN A 1 98 ? -13.212 -10.576 10.396 1 97.42 98 GLN A CA 1
ATOM 801 C C . GLN A 1 98 ? -12.111 -9.667 9.857 1 97.42 98 GLN A C 1
ATOM 803 O O . GLN A 1 98 ? -11.073 -10.146 9.397 1 97.42 98 GLN A O 1
ATOM 808 N N . LEU A 1 99 ? -12.401 -8.409 9.919 1 97.99 99 LEU A N 1
ATOM 809 C CA . LEU A 1 99 ? -11.384 -7.376 9.754 1 97.99 99 LEU A CA 1
ATOM 810 C C . LEU A 1 99 ? -10.964 -6.806 11.105 1 97.99 99 LEU A C 1
ATOM 812 O O . LEU A 1 99 ? -11.811 -6.381 11.894 1 97.99 99 LEU A O 1
ATOM 816 N N . ILE A 1 100 ? -9.728 -6.885 11.399 1 98.69 100 ILE A N 1
ATOM 817 C CA . ILE A 1 100 ? -9.181 -6.362 12.647 1 98.69 100 ILE A CA 1
ATOM 818 C C . ILE A 1 100 ? -8.381 -5.093 12.367 1 98.69 100 ILE A C 1
ATOM 820 O O . ILE A 1 100 ? -7.455 -5.101 11.552 1 98.69 100 ILE A O 1
ATOM 824 N N . LEU A 1 101 ? -8.817 -4.029 12.954 1 98.53 101 LEU A N 1
ATOM 825 C CA . LEU A 1 101 ? -8.225 -2.714 12.734 1 98.53 101 LEU A CA 1
ATOM 826 C C . LEU A 1 101 ? -7.659 -2.149 14.032 1 98.53 101 LEU A C 1
ATOM 828 O O . LEU A 1 101 ? -8.291 -2.249 15.086 1 98.53 101 LEU A O 1
ATOM 832 N N . PHE A 1 102 ? -6.421 -1.579 14.028 1 98.67 102 PHE A N 1
ATOM 833 C CA . PHE A 1 102 ? -5.795 -1.018 15.219 1 98.67 102 PHE A CA 1
ATOM 834 C C . PHE A 1 102 ? -5.07 0.281 14.889 1 98.67 102 PHE A C 1
ATOM 836 O O . PHE A 1 102 ? -4.349 0.36 13.892 1 98.67 102 PHE A O 1
ATOM 843 N N . GLY A 1 103 ? -5.286 1.248 15.756 1 98.05 103 GLY A N 1
ATOM 844 C CA . GLY A 1 103 ? -4.474 2.454 15.768 1 98.05 103 GLY A CA 1
ATOM 845 C C . GLY A 1 103 ? -4.931 3.491 14.759 1 98.05 103 GLY A C 1
ATOM 846 O O . GLY A 1 103 ? -6.111 3.544 14.407 1 98.05 103 GLY A O 1
ATOM 847 N N . GLY A 1 104 ? -4.007 4.408 14.297 1 96.85 104 GLY A N 1
ATOM 848 C CA . GLY A 1 104 ? -4.25 5.556 13.437 1 96.85 104 GLY A CA 1
ATOM 849 C C . GLY A 1 104 ? -4.247 6.874 14.187 1 96.85 104 GLY A C 1
ATOM 850 O O . GLY A 1 104 ? -3.991 6.908 15.392 1 96.85 104 GLY A O 1
ATOM 851 N N . PHE A 1 105 ? -4.42 7.852 13.373 1 94.25 105 PHE A N 1
ATOM 852 C CA . PHE A 1 105 ? -4.448 9.184 13.964 1 94.25 105 PHE A CA 1
ATOM 853 C C . PHE A 1 105 ? -5.515 10.048 13.303 1 94.25 105 PHE A C 1
ATOM 855 O O . PHE A 1 105 ? -6.013 9.713 12.226 1 94.25 105 PHE A O 1
ATOM 862 N N . HIS A 1 106 ? -5.899 11.016 13.989 1 93.04 106 HIS A N 1
ATOM 863 C CA . HIS A 1 106 ? -6.847 12.014 13.506 1 93.04 106 HIS A CA 1
ATOM 864 C C . HIS A 1 106 ? -6.401 13.424 13.88 1 93.04 106 HIS A C 1
ATOM 866 O O . HIS A 1 106 ? -6.099 13.695 15.045 1 93.04 106 HIS A O 1
ATOM 872 N N . GLU A 1 107 ? -6.147 14.199 12.837 1 80.57 107 GLU A N 1
ATOM 873 C CA . GLU A 1 107 ? -5.87 15.61 13.088 1 80.57 107 GLU A CA 1
ATOM 874 C C . GLU A 1 107 ? -7.045 16.487 12.664 1 80.57 107 GLU A C 1
ATOM 876 O O . GLU A 1 107 ? -7.644 16.264 11.61 1 80.57 107 GLU A O 1
ATOM 881 N N . SER A 1 108 ? -7.814 17.092 13.563 1 66.4 108 SER A N 1
ATOM 882 C CA . SER A 1 108 ? -8.939 17.978 13.279 1 66.4 108 SER A CA 1
ATOM 883 C C . SER A 1 108 ? -8.462 19.312 12.714 1 66.4 108 SER A C 1
ATOM 885 O O . SER A 1 108 ? -7.355 19.76 13.018 1 66.4 108 SER A O 1
ATOM 887 N N . THR A 1 109 ? -8.879 19.725 11.456 1 54.68 109 THR A N 1
ATOM 888 C CA . THR A 1 109 ? -8.63 21.089 11.002 1 54.68 109 THR A CA 1
ATOM 889 C C . THR A 1 109 ? -8.981 22.095 12.094 1 54.68 109 THR A C 1
ATOM 891 O O . THR A 1 109 ? -10.158 22.307 12.395 1 54.68 109 THR A O 1
ATOM 894 N N . ARG A 1 110 ? -8.683 22.135 13.272 1 43.83 110 ARG A N 1
ATOM 895 C CA . ARG A 1 110 ? -9.024 23.372 13.968 1 43.83 110 ARG A CA 1
ATOM 896 C C . ARG A 1 110 ? -8.741 24.589 13.094 1 43.83 110 ARG A C 1
ATOM 898 O O . ARG A 1 110 ? -7.744 24.621 12.37 1 43.83 110 ARG A O 1
ATOM 905 N N . LEU A 1 111 ? -9.905 25.312 12.585 1 39.27 111 LEU A N 1
ATOM 906 C CA . LEU A 1 111 ? -9.848 26.705 12.155 1 39.27 111 LEU A CA 1
ATOM 907 C C . LEU A 1 111 ? -8.736 27.453 12.881 1 39.27 111 LEU A C 1
ATOM 909 O O . LEU A 1 111 ? -8.798 27.637 14.099 1 39.27 111 LEU A O 1
ATOM 913 N N . VAL A 1 112 ? -7.611 27.203 12.648 1 38.29 112 VAL A N 1
ATOM 914 C CA . VAL A 1 112 ? -6.705 28.232 13.148 1 38.29 112 VAL A CA 1
ATOM 915 C C . VAL A 1 112 ? -7.276 29.615 12.845 1 38.29 112 VAL A C 1
ATOM 917 O O . VAL A 1 112 ? -7.667 29.898 11.71 1 38.29 112 VAL A O 1
ATOM 920 N N . PRO A 1 113 ? -8.032 30.34 13.758 1 37.06 113 PRO A N 1
ATOM 921 C CA . PRO A 1 113 ? -8.372 31.717 13.391 1 37.06 113 PRO A CA 1
ATOM 922 C C . PRO A 1 113 ? -7.362 32.337 12.428 1 37.06 113 PRO A C 1
ATOM 924 O O . PRO A 1 113 ? -6.168 32.033 12.5 1 37.06 113 PRO A O 1
ATOM 927 N N . ILE A 1 114 ? -7.828 32.72 11.203 1 34.85 114 ILE A N 1
ATOM 928 C CA . ILE A 1 114 ? -7.099 33.504 10.212 1 34.85 114 ILE A CA 1
ATOM 929 C C . ILE A 1 114 ? -6.305 34.607 10.908 1 34.85 114 ILE A C 1
ATOM 931 O O . ILE A 1 114 ? -6.779 35.739 11.031 1 34.85 114 ILE A O 1
ATOM 935 N N . ALA A 1 115 ? -6.12 34.784 12.225 1 32.99 115 ALA A N 1
ATOM 936 C CA . ALA A 1 115 ? -5.179 35.894 12.353 1 32.99 115 ALA A CA 1
ATOM 937 C C . ALA A 1 115 ? -4.033 35.76 11.355 1 32.99 115 ALA A C 1
ATOM 939 O O . ALA A 1 115 ? -3.698 34.652 10.93 1 32.99 115 ALA A O 1
ATOM 940 N N . GLY A 1 116 ? -3.614 36.896 10.544 1 30.87 116 GLY A N 1
ATOM 941 C CA . GLY A 1 116 ? -2.571 37.052 9.542 1 30.87 116 GLY A CA 1
ATOM 942 C C . GLY A 1 116 ? -1.474 36.011 9.657 1 30.87 116 GLY A C 1
ATOM 943 O O . GLY A 1 116 ? -0.426 36.133 9.019 1 30.87 116 GLY A O 1
ATOM 944 N N . ARG A 1 117 ? -1.36 35.427 10.832 1 30.57 117 ARG A N 1
ATOM 945 C CA . ARG A 1 117 ? -0.044 34.811 10.966 1 30.57 117 ARG A CA 1
ATOM 946 C C . ARG A 1 117 ? 0.049 33.531 10.143 1 30.57 117 ARG A C 1
ATOM 948 O O . ARG A 1 117 ? -0.873 32.713 10.152 1 30.57 117 ARG A O 1
ATOM 955 N N . SER A 1 118 ? 0.652 33.667 8.933 1 28.81 118 SER A N 1
ATOM 956 C CA . SER A 1 118 ? 1.179 32.626 8.057 1 28.81 118 SER A CA 1
ATOM 957 C C . SER A 1 118 ? 1.445 31.337 8.828 1 28.81 118 SER A C 1
ATOM 959 O O . SER A 1 118 ? 2.07 31.36 9.89 1 28.81 118 SER A O 1
ATOM 961 N N . PHE A 1 119 ? 0.496 30.555 9.028 1 30.33 119 PHE A N 1
ATOM 962 C CA . PHE A 1 119 ? 0.548 29.24 9.656 1 30.33 119 PHE A CA 1
ATOM 963 C C . PHE A 1 119 ? 1.955 28.659 9.58 1 30.33 119 PHE A C 1
ATOM 965 O O . PHE A 1 119 ? 2.199 27.705 8.838 1 30.33 119 PHE A O 1
ATOM 972 N N . PHE A 1 120 ? 2.882 29.718 9.432 1 28.34 120 PHE A N 1
ATOM 973 C CA . PHE A 1 120 ? 4.241 29.432 9.878 1 28.34 120 PHE A CA 1
ATOM 974 C C . PHE A 1 120 ? 4.257 29.041 11.351 1 28.34 120 PHE A C 1
ATOM 976 O O . PHE A 1 120 ? 3.407 29.484 12.125 1 28.34 120 PHE A O 1
ATOM 983 N N . PRO A 1 121 ? 4.821 28.022 11.813 1 29.35 121 PRO A N 1
ATOM 984 C CA . PRO A 1 121 ? 4.847 27.767 13.256 1 29.35 121 PRO A CA 1
ATOM 985 C C . PRO A 1 121 ? 4.885 29.051 14.081 1 29.35 121 PRO A C 1
ATOM 987 O O . PRO A 1 121 ? 5.693 29.942 13.806 1 29.35 121 PRO A O 1
ATOM 990 N N . ALA A 1 122 ? 3.704 29.687 14.372 1 27.57 122 ALA A N 1
ATOM 991 C CA . ALA A 1 122 ? 3.535 30.81 15.29 1 27.57 122 ALA A CA 1
ATOM 992 C C . ALA A 1 122 ? 4.448 30.669 16.505 1 27.57 122 ALA A C 1
ATOM 994 O O . ALA A 1 122 ? 4.473 29.619 17.151 1 27.57 122 ALA A O 1
ATOM 995 N N . VAL A 1 123 ? 5.649 31.357 16.419 1 25.73 123 VAL A N 1
ATOM 996 C CA . VAL A 1 123 ? 6.488 31.666 17.573 1 25.73 123 VAL A CA 1
ATOM 997 C C . VAL A 1 123 ? 5.612 32.09 18.75 1 25.73 123 VAL A C 1
ATOM 999 O O . VAL A 1 123 ? 4.878 33.077 18.662 1 25.73 123 VAL A O 1
ATOM 1002 N N . VAL A 1 124 ? 4.995 31.097 19.418 1 25.36 124 VAL A N 1
ATOM 1003 C CA . VAL A 1 124 ? 4.332 31.363 20.69 1 25.36 124 VAL A CA 1
ATOM 1004 C C . VAL A 1 124 ? 5.159 32.354 21.506 1 25.36 124 VAL A C 1
ATOM 1006 O O . VAL A 1 124 ? 6.319 32.086 21.83 1 25.36 124 VAL A O 1
ATOM 1009 N N . ARG A 1 125 ? 4.976 33.573 21.15 1 24.58 125 ARG A N 1
ATOM 1010 C CA . ARG A 1 125 ? 5.449 34.545 22.13 1 24.58 125 ARG A CA 1
ATOM 1011 C C . ARG A 1 125 ? 4.974 34.185 23.533 1 24.58 125 ARG A C 1
ATOM 1013 O O . ARG A 1 125 ? 3.778 33.993 23.759 1 24.58 125 ARG A O 1
ATOM 1020 N N . ARG A 1 126 ? 5.956 33.353 24.172 1 28.5 126 ARG A N 1
ATOM 1021 C CA . ARG A 1 126 ? 5.921 33.126 25.613 1 28.5 126 ARG A CA 1
ATOM 1022 C C . ARG A 1 126 ? 5.579 34.411 26.361 1 28.5 126 ARG A C 1
ATOM 1024 O O . ARG A 1 126 ? 6.384 35.343 26.406 1 28.5 126 ARG A O 1
ATOM 1031 N N . GLU A 1 127 ? 4.349 34.816 26.159 1 27.51 127 GLU A N 1
ATOM 1032 C CA . GLU A 1 127 ? 4.084 35.728 27.268 1 27.51 127 GLU A CA 1
ATOM 1033 C C . GLU A 1 127 ? 4.391 35.068 28.61 1 27.51 127 GLU A C 1
ATOM 1035 O O . GLU A 1 127 ? 4.049 33.904 28.827 1 27.51 127 GLU A O 1
ATOM 1040 N N . LEU A 1 128 ? 5.432 35.536 29.269 1 25.78 128 LEU A N 1
ATOM 1041 C CA . LEU A 1 128 ? 5.889 35.31 30.636 1 25.78 128 LEU A CA 1
ATOM 1042 C C . LEU A 1 128 ? 4.713 35.287 31.606 1 25.78 128 LEU A C 1
ATOM 1044 O O . LEU A 1 128 ? 4.832 35.745 32.745 1 25.78 128 LEU A O 1
ATOM 1048 N N . PHE A 1 129 ? 3.543 34.738 31.247 1 24.36 129 PHE A N 1
ATOM 1049 C CA . PHE A 1 129 ? 2.826 34.713 32.516 1 24.36 129 PHE A CA 1
ATOM 1050 C C . PHE A 1 129 ? 3.486 33.746 33.492 1 24.36 129 PHE A C 1
ATOM 1052 O O . PHE A 1 129 ? 4.134 32.783 33.076 1 24.36 129 PHE A O 1
ATOM 1059 N N . MET A 1 130 ? 3.573 33.949 34.872 1 25.55 130 MET A N 1
ATOM 1060 C CA . MET A 1 130 ? 3.955 33.304 36.125 1 25.55 130 MET A CA 1
ATOM 1061 C C . MET A 1 130 ? 3.468 31.86 36.165 1 25.55 130 MET A C 1
ATOM 1063 O O . MET A 1 130 ? 4.237 30.95 36.483 1 25.55 130 MET A O 1
ATOM 1067 N N . GLY A 1 131 ? 2.469 31.345 36.917 1 26.85 131 GLY A N 1
ATOM 1068 C CA . GLY A 1 131 ? 2.605 30.09 37.638 1 26.85 131 GLY A CA 1
ATOM 1069 C C . GLY A 1 131 ? 2.48 28.871 36.744 1 26.85 131 GLY A C 1
ATOM 1070 O O . GLY A 1 131 ? 3.142 27.857 36.971 1 26.85 131 GLY A O 1
ATOM 1071 N N . LYS A 1 132 ? 1.378 28.654 35.957 1 25.71 132 LYS A N 1
ATOM 1072 C CA . LYS A 1 132 ? 0.744 27.345 35.832 1 25.71 132 LYS A CA 1
ATOM 1073 C C . LYS A 1 132 ? 1.363 26.541 34.692 1 25.71 132 LYS A C 1
ATOM 1075 O O . LYS A 1 132 ? 1.593 27.073 33.604 1 25.71 132 LYS A O 1
ATOM 1080 N N . THR A 1 133 ? 1.988 25.253 34.941 1 25.33 133 THR A N 1
ATOM 1081 C CA . THR A 1 133 ? 2.825 24.222 34.337 1 25.33 133 THR A CA 1
ATOM 1082 C C . THR A 1 133 ? 2.158 23.645 33.092 1 25.33 133 THR A C 1
ATOM 1084 O O . THR A 1 133 ? 1.366 22.704 33.185 1 25.33 133 THR A O 1
ATOM 1087 N N . ILE A 1 134 ? 1.44 24.312 32.177 1 24.24 134 ILE A N 1
ATOM 1088 C CA . ILE A 1 134 ? 0.636 23.502 31.268 1 24.24 134 ILE A CA 1
ATOM 1089 C C . ILE A 1 134 ? 1.535 22.869 30.208 1 24.24 134 ILE A C 1
ATOM 1091 O O . ILE A 1 134 ? 2.194 23.575 29.441 1 24.24 134 ILE A O 1
ATOM 1095 N N . VAL A 1 135 ? 2.292 21.637 30.36 1 24.17 135 VAL A N 1
ATOM 1096 C CA . VAL A 1 135 ? 3.244 20.873 29.561 1 24.17 135 VAL A CA 1
ATOM 1097 C C . VAL A 1 135 ? 2.523 20.221 28.383 1 24.17 135 VAL A C 1
ATOM 1099 O O . VAL A 1 135 ? 3.077 19.342 27.718 1 24.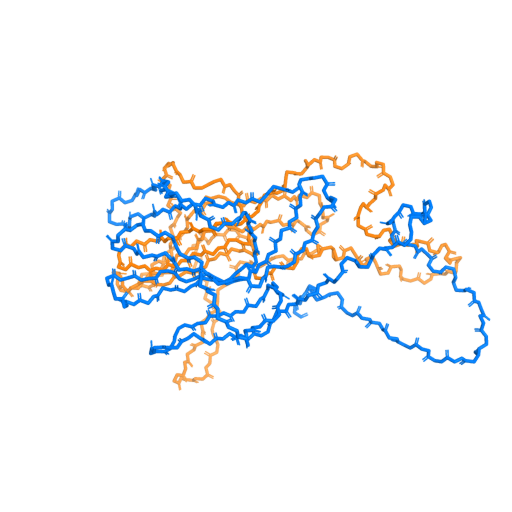17 135 VAL A O 1
ATOM 1102 N N . ASN A 1 136 ? 1.401 20.508 27.805 1 23.29 136 ASN A N 1
ATOM 1103 C CA . ASN A 1 136 ? 0.818 19.48 26.949 1 23.29 136 ASN A CA 1
ATOM 1104 C C . ASN A 1 136 ? 1.552 19.379 25.615 1 23.29 136 ASN A C 1
ATOM 1106 O O . ASN A 1 136 ? 1.493 20.299 24.798 1 23.29 136 ASN A O 1
ATOM 1110 N N . THR A 1 137 ? 2.925 18.953 25.424 1 23.35 137 THR A N 1
ATOM 1111 C CA . THR A 1 137 ? 3.706 18.81 24.2 1 23.35 137 THR A CA 1
ATOM 1112 C C . THR A 1 137 ? 3.103 17.74 23.295 1 23.35 137 THR A C 1
ATOM 1114 O O . THR A 1 137 ? 3.093 16.557 23.644 1 23.35 137 THR A O 1
ATOM 1117 N N . HIS A 1 138 ? 2.009 17.899 22.678 1 25.43 138 HIS A N 1
ATOM 1118 C CA . HIS A 1 138 ? 1.389 16.92 21.792 1 25.43 138 HIS A CA 1
ATOM 1119 C C . HIS A 1 138 ? 2.337 16.514 20.669 1 25.43 138 HIS A C 1
ATOM 1121 O O . HIS A 1 138 ? 2.88 17.372 19.969 1 25.43 138 HIS A O 1
ATOM 1127 N N . GLY A 1 139 ? 3.115 15.419 20.73 1 23.92 139 GLY A N 1
ATOM 1128 C CA . GLY A 1 139 ? 4.069 14.674 19.925 1 23.92 139 GLY A CA 1
ATOM 1129 C C . GLY A 1 139 ? 3.564 14.376 18.525 1 23.92 139 GLY A C 1
ATOM 1130 O O . GLY A 1 139 ? 2.403 14.006 18.344 1 23.92 139 GLY A O 1
ATOM 1131 N N . ILE A 1 140 ? 3.965 15.106 17.513 1 27.22 140 ILE A N 1
ATOM 1132 C CA . ILE A 1 140 ? 3.801 14.982 16.068 1 27.22 140 ILE A CA 1
ATOM 1133 C C . ILE A 1 140 ? 4.187 13.573 15.624 1 27.22 140 ILE A C 1
ATOM 1135 O O . ILE A 1 140 ? 5.265 13.082 15.965 1 27.22 140 ILE A O 1
ATOM 1139 N N . CYS A 1 141 ? 3.356 12.656 15.605 1 28.69 141 CYS A N 1
ATOM 1140 C CA . CYS A 1 141 ? 3.489 11.219 15.393 1 28.69 141 CYS A CA 1
ATOM 1141 C C . CYS A 1 141 ? 4.314 10.926 14.146 1 28.69 141 CYS A C 1
ATOM 1143 O O . CYS A 1 141 ? 3.81 11.023 13.026 1 28.69 141 CYS A O 1
ATOM 1145 N N . CYS A 1 142 ? 5.254 11.668 13.694 1 29.16 142 CYS A N 1
ATOM 1146 C CA . CYS A 1 142 ? 6.026 10.869 12.749 1 29.16 142 CYS A CA 1
ATOM 1147 C C . CYS A 1 142 ? 6.69 9.689 13.448 1 29.16 142 CYS A C 1
ATOM 1149 O O . CYS A 1 142 ? 7.496 9.875 14.362 1 29.16 142 CYS A O 1
ATOM 1151 N N . PRO A 1 143 ? 6.165 8.534 13.964 1 24.25 143 PRO A N 1
ATOM 1152 C CA . PRO A 1 143 ? 7.057 7.673 14.745 1 24.25 143 PRO A CA 1
ATOM 1153 C C . PRO A 1 143 ? 8.383 7.401 14.038 1 24.25 143 PRO A C 1
ATOM 1155 O O . PRO A 1 143 ? 8.394 6.934 12.897 1 24.25 143 PRO A O 1
ATOM 1158 N N . ILE A 1 144 ? 9.431 8.218 14.122 1 22.33 144 ILE A N 1
ATOM 1159 C CA . ILE A 1 144 ? 10.773 7.698 13.885 1 22.33 144 ILE A CA 1
ATOM 1160 C C . ILE A 1 144 ? 10.957 6.382 14.637 1 22.33 144 ILE A C 1
ATOM 1162 O O . ILE A 1 144 ? 10.285 6.134 15.641 1 22.33 144 ILE A O 1
ATOM 1166 N N . SER A 1 145 ? 12.311 5.802 14.753 1 15.48 145 SER A N 1
ATOM 1167 C CA . SER A 1 145 ? 12.48 4.999 15.96 1 15.48 145 SER A CA 1
ATOM 1168 C C . SER A 1 145 ? 12.013 5.758 17.197 1 15.48 145 SER A C 1
ATOM 1170 O O . SER A 1 145 ? 12.161 6.979 17.277 1 15.48 145 SER A O 1
ATOM 1172 N N . MET B 1 1 ? 16.45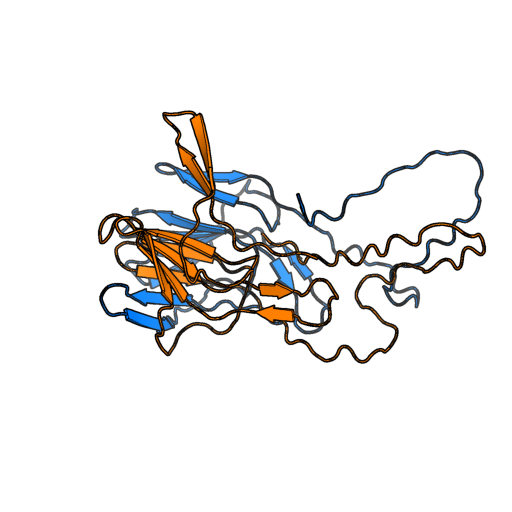7 13.708 8.056 1 79.81 1 MET B N 1
ATOM 1173 C CA . MET B 1 1 ? 15.79 12.411 8.116 1 79.81 1 MET B CA 1
ATOM 1174 C C . MET B 1 1 ? 16.622 11.338 7.422 1 79.81 1 MET B C 1
ATOM 1176 O O . MET B 1 1 ? 17.209 11.588 6.367 1 79.81 1 MET B O 1
ATOM 1180 N N . PHE B 1 2 ? 16.843 10.237 8.1 1 90.92 2 PHE B N 1
ATOM 1181 C CA . PHE B 1 2 ? 17.61 9.133 7.533 1 90.92 2 PHE B CA 1
ATOM 1182 C C . PHE B 1 2 ? 16.696 7.97 7.168 1 90.92 2 PHE B C 1
ATOM 1184 O O . PHE B 1 2 ? 15.85 7.564 7.966 1 90.92 2 PHE B O 1
ATOM 1191 N N . LEU B 1 3 ? 16.886 7.498 5.981 1 96.08 3 LEU B N 1
ATOM 1192 C CA . LEU B 1 3 ? 16.094 6.36 5.527 1 96.08 3 LEU B CA 1
ATOM 1193 C C . LEU B 1 3 ? 16.947 5.097 5.459 1 96.08 3 LEU B C 1
ATOM 1195 O O . LEU B 1 3 ? 18.15 5.168 5.199 1 96.08 3 LEU B O 1
ATOM 1199 N N . TYR B 1 4 ? 16.317 3.949 5.639 1 97.41 4 TYR B N 1
ATOM 1200 C CA . TYR B 1 4 ? 17.002 2.662 5.668 1 97.41 4 TYR B CA 1
ATOM 1201 C C . TYR B 1 4 ? 16.644 1.826 4.445 1 97.41 4 TYR B C 1
ATOM 1203 O O . TYR B 1 4 ? 15.573 1.999 3.859 1 97.41 4 TYR B O 1
ATOM 1211 N N . ASN B 1 5 ? 17.51 0.902 4.064 1 97.92 5 ASN B N 1
ATOM 1212 C CA . ASN B 1 5 ? 17.201 -0.178 3.133 1 97.92 5 ASN B CA 1
ATOM 1213 C C . ASN B 1 5 ? 17.667 -1.529 3.667 1 97.92 5 ASN B C 1
ATOM 1215 O O . ASN B 1 5 ? 17.996 -2.428 2.891 1 97.92 5 ASN B O 1
ATOM 1219 N N . GLU B 1 6 ? 17.711 -1.66 4.935 1 98.19 6 GLU B N 1
ATOM 1220 C CA . GLU B 1 6 ? 18.146 -2.883 5.604 1 98.19 6 GLU B CA 1
ATOM 1221 C C . GLU B 1 6 ? 17.034 -3.928 5.623 1 98.19 6 GLU B C 1
ATOM 1223 O O . GLU B 1 6 ? 15.858 -3.588 5.764 1 98.19 6 GLU B O 1
ATOM 1228 N N . LEU B 1 7 ? 17.509 -5.184 5.58 1 98.54 7 LEU B N 1
ATOM 1229 C CA . LEU B 1 7 ? 16.606 -6.326 5.669 1 98.54 7 LEU B CA 1
ATOM 1230 C C . LEU B 1 7 ? 16.893 -7.151 6.919 1 98.54 7 LEU B C 1
ATOM 1232 O O . LEU B 1 7 ? 18.042 -7.52 7.173 1 98.54 7 LEU B O 1
ATOM 1236 N N . TYR B 1 8 ? 15.856 -7.432 7.694 1 98.7 8 TYR B N 1
ATOM 1237 C CA . TYR B 1 8 ? 15.946 -8.287 8.873 1 98.7 8 TYR B CA 1
ATOM 1238 C C . TYR B 1 8 ? 14.946 -9.434 8.792 1 98.7 8 TYR B C 1
ATOM 1240 O O . TYR B 1 8 ? 13.834 -9.263 8.288 1 98.7 8 TYR B O 1
ATOM 1248 N N . ILE B 1 9 ? 15.383 -10.547 9.312 1 98.07 9 ILE B N 1
ATOM 1249 C CA . ILE B 1 9 ? 14.5 -11.699 9.452 1 98.07 9 ILE B CA 1
ATOM 1250 C C . ILE B 1 9 ? 14.437 -12.126 10.917 1 98.07 9 ILE B C 1
ATOM 1252 O O . ILE B 1 9 ? 15.468 -12.218 11.588 1 98.07 9 ILE B O 1
ATOM 1256 N N . TYR B 1 10 ? 13.262 -12.226 11.403 1 98.54 10 TYR B N 1
ATOM 1257 C CA . TYR B 1 10 ? 13.048 -12.811 12.722 1 98.54 10 TYR B CA 1
ATOM 1258 C C . TYR B 1 10 ? 12.646 -14.277 12.611 1 98.54 10 TYR B C 1
ATOM 1260 O O . TYR B 1 10 ? 11.637 -14.604 11.981 1 98.54 10 TYR B O 1
ATOM 1268 N N . ASN B 1 11 ? 13.407 -15.118 13.183 1 98.15 11 ASN B N 1
ATOM 1269 C CA . ASN B 1 11 ? 13.081 -16.536 13.289 1 98.15 11 ASN B CA 1
ATOM 1270 C C . ASN B 1 11 ? 12.222 -16.823 14.518 1 98.15 11 ASN B C 1
ATOM 1272 O O . ASN B 1 11 ? 12.699 -16.728 15.65 1 98.15 11 ASN B O 1
ATOM 1276 N N . ILE B 1 12 ? 10.927 -17.152 14.273 1 98.06 12 ILE B N 1
ATOM 1277 C CA . ILE B 1 12 ? 9.951 -17.316 15.345 1 98.06 12 ILE B CA 1
ATOM 1278 C C . ILE B 1 12 ? 10.362 -18.478 16.245 1 98.06 12 ILE B C 1
ATOM 1280 O O . ILE B 1 12 ? 10.319 -18.367 17.472 1 98.06 12 ILE B O 1
ATOM 1284 N N . ARG B 1 13 ? 10.758 -19.49 15.616 1 98.37 13 ARG B N 1
ATOM 1285 C CA . ARG B 1 13 ? 11.122 -20.686 16.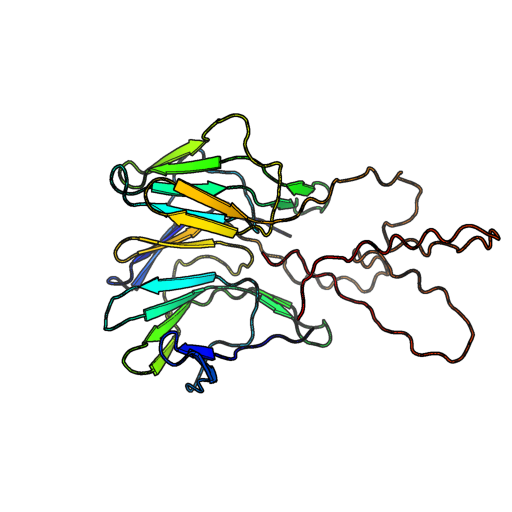369 1 98.37 13 ARG B CA 1
ATOM 1286 C C . ARG B 1 13 ? 12.37 -20.444 17.212 1 98.37 13 ARG B C 1
ATOM 1288 O O . ARG B 1 13 ? 12.43 -20.852 18.373 1 98.37 13 ARG B O 1
ATOM 1295 N N . LYS B 1 14 ? 13.302 -19.868 16.654 1 98.19 14 LYS B N 1
ATOM 1296 C CA . LYS B 1 14 ? 14.58 -19.646 17.323 1 98.19 14 LYS B CA 1
ATOM 1297 C C . LYS B 1 14 ? 14.545 -18.377 18.17 1 98.19 14 LYS B C 1
ATOM 1299 O O . LYS B 1 14 ? 15.471 -18.112 18.939 1 98.19 14 LYS B O 1
ATOM 1304 N N . ASP B 1 15 ? 13.437 -17.578 17.984 1 98.36 15 ASP B N 1
ATOM 1305 C CA . ASP B 1 15 ? 13.271 -16.322 18.708 1 98.36 15 ASP B CA 1
ATOM 1306 C C . ASP B 1 15 ? 14.481 -15.411 18.514 1 98.36 15 ASP B C 1
ATOM 1308 O O . ASP B 1 15 ? 15.046 -14.905 19.486 1 98.36 15 ASP B O 1
ATOM 1312 N N . THR B 1 16 ? 14.925 -15.156 17.21 1 98.66 16 THR B N 1
ATOM 1313 C CA . THR B 1 16 ? 16.138 -14.393 16.936 1 98.66 16 THR B CA 1
ATOM 1314 C C . THR B 1 16 ? 15.97 -13.543 15.68 1 98.66 16 THR B C 1
ATOM 1316 O O . THR B 1 16 ? 15.374 -13.988 14.697 1 98.66 16 THR B O 1
ATOM 1319 N N . TRP B 1 17 ? 16.538 -12.318 15.777 1 98.59 17 TRP B N 1
ATOM 1320 C CA . TRP B 1 17 ? 16.651 -11.431 14.624 1 98.59 17 TRP B CA 1
ATOM 1321 C C . TRP B 1 17 ? 17.978 -11.642 13.902 1 98.59 17 TRP B C 1
ATOM 1323 O O . TRP B 1 17 ? 19.02 -11.808 14.541 1 98.59 17 TRP B O 1
ATOM 1333 N N . THR B 1 18 ? 17.959 -11.59 12.549 1 98.48 18 THR B N 1
ATOM 1334 C CA . THR B 1 18 ? 19.153 -11.598 11.711 1 98.48 18 THR B CA 1
ATOM 1335 C C . THR B 1 18 ? 19.072 -10.508 10.646 1 98.48 18 THR B C 1
ATOM 1337 O O . THR B 1 18 ? 18.061 -10.384 9.952 1 98.48 18 THR B O 1
ATOM 1340 N N . LYS B 1 19 ? 20.097 -9.706 10.576 1 98.48 19 LYS B N 1
ATOM 1341 C CA . LYS B 1 19 ? 20.246 -8.803 9.438 1 98.48 19 LYS B CA 1
ATOM 1342 C C . LYS B 1 19 ? 20.735 -9.553 8.202 1 98.48 19 LYS B C 1
ATOM 1344 O O . LYS B 1 19 ? 21.751 -10.248 8.252 1 98.48 19 LYS B O 1
ATOM 1349 N N . VAL B 1 20 ? 19.988 -9.443 7.157 1 97.8 20 VAL B N 1
ATOM 1350 C CA . VAL B 1 20 ? 20.304 -10.169 5.931 1 97.8 20 VAL B CA 1
ATOM 1351 C C . VAL B 1 20 ? 20.906 -9.213 4.905 1 97.8 20 VAL B C 1
ATOM 1353 O O . VAL B 1 20 ? 20.324 -8.168 4.603 1 97.8 20 VAL B O 1
ATOM 1356 N N . GLU B 1 21 ? 22.058 -9.541 4.421 1 97.64 21 GLU B N 1
ATOM 1357 C CA . GLU B 1 21 ? 22.721 -8.748 3.391 1 97.64 21 GLU B CA 1
ATOM 1358 C C . GLU B 1 21 ? 22.619 -9.421 2.025 1 97.64 21 GLU B C 1
ATOM 1360 O O . GLU B 1 21 ? 23.296 -10.418 1.766 1 97.64 21 GLU B O 1
ATOM 1365 N N . ILE B 1 22 ? 21.825 -8.975 1.291 1 98.07 22 ILE B N 1
ATOM 1366 C CA . ILE B 1 22 ? 21.655 -9.447 -0.079 1 98.07 22 ILE B CA 1
ATOM 1367 C C . ILE B 1 22 ? 22.092 -8.359 -1.058 1 98.07 22 ILE B C 1
ATOM 1369 O O . ILE B 1 22 ? 21.673 -7.205 -0.94 1 98.07 22 ILE B O 1
ATOM 1373 N N . PRO B 1 23 ? 22.921 -8.692 -2.033 1 97.69 23 PRO B N 1
ATOM 1374 C CA . PRO B 1 23 ? 23.437 -7.675 -2.953 1 97.69 23 PRO B CA 1
ATOM 1375 C C . PRO B 1 23 ? 22.331 -6.976 -3.74 1 97.69 23 PRO B C 1
ATOM 1377 O O . PRO B 1 23 ? 21.297 -7.583 -4.032 1 97.69 23 PRO B O 1
ATOM 1380 N N . SER B 1 24 ? 22.585 -5.635 -4.101 1 98.01 24 SER B N 1
ATOM 1381 C CA . SER B 1 24 ? 21.788 -4.813 -5.006 1 98.01 24 SER B CA 1
ATOM 1382 C C . SER B 1 24 ? 20.353 -4.676 -4.508 1 98.01 24 SER B C 1
ATOM 1384 O O . SER B 1 24 ? 19.404 -4.871 -5.271 1 98.01 24 SER B O 1
ATOM 1386 N N . PRO B 1 25 ? 20.224 -4.334 -3.289 1 98.54 25 PRO B N 1
ATOM 1387 C CA . PRO B 1 25 ? 18.87 -4.119 -2.773 1 98.54 25 PRO B CA 1
ATOM 1388 C C . PRO B 1 25 ? 18.215 -2.862 -3.341 1 98.54 25 PRO B C 1
ATOM 1390 O O . PRO B 1 25 ? 18.892 -2.029 -3.949 1 98.54 25 PRO B O 1
ATOM 1393 N N . PRO B 1 26 ? 16.883 -2.742 -3.246 1 98.63 26 PRO B N 1
ATOM 1394 C CA . PRO B 1 26 ? 16.259 -1.445 -3.523 1 98.63 26 PRO B CA 1
ATOM 1395 C C . PRO B 1 26 ? 16.873 -0.31 -2.707 1 98.63 26 PRO B C 1
ATOM 1397 O O . PRO B 1 26 ? 17.379 -0.539 -1.605 1 98.63 26 PRO B O 1
ATOM 1400 N N . PRO B 1 27 ? 16.877 0.89 -3.182 1 98.37 27 PRO B N 1
ATOM 1401 C CA . PRO B 1 27 ? 17.396 2.033 -2.426 1 98.37 27 PRO B CA 1
ATOM 1402 C C . PRO B 1 27 ? 16.604 2.304 -1.148 1 98.37 27 PRO B C 1
ATOM 1404 O O . PRO B 1 27 ? 15.478 1.821 -1.001 1 98.37 27 PRO B O 1
ATOM 1407 N N . ARG B 1 28 ? 17.214 3.09 -0.257 1 98.07 28 ARG B N 1
ATOM 1408 C CA . ARG B 1 28 ? 16.556 3.508 0.977 1 98.07 28 ARG B CA 1
ATOM 1409 C C . ARG B 1 28 ? 15.21 4.163 0.685 1 98.07 28 ARG B C 1
ATOM 1411 O O . ARG B 1 28 ? 15.093 4.966 -0.243 1 98.07 28 ARG B O 1
ATOM 1418 N N . ARG B 1 29 ? 14.199 3.803 1.482 1 97.94 29 ARG B N 1
ATOM 1419 C CA . ARG B 1 29 ? 12.853 4.292 1.202 1 97.94 29 ARG B CA 1
ATOM 1420 C C . ARG B 1 29 ? 11.943 4.114 2.413 1 97.94 29 ARG B C 1
ATOM 1422 O O . ARG B 1 29 ? 12.27 3.367 3.338 1 97.94 29 ARG B O 1
ATOM 1429 N N . CYS B 1 30 ? 10.909 4.893 2.388 1 96.98 30 CYS B N 1
ATOM 1430 C CA . CYS B 1 30 ? 9.817 4.677 3.33 1 96.98 30 CYS B CA 1
ATOM 1431 C C . CYS B 1 30 ? 8.465 4.844 2.647 1 96.98 30 CYS B C 1
ATOM 1433 O O . CYS B 1 30 ? 8.4 5.208 1.471 1 96.98 30 CYS B O 1
ATOM 1435 N N . ALA B 1 31 ? 7.407 4.477 3.328 1 97.29 31 ALA B N 1
ATOM 1436 C CA . ALA B 1 31 ? 6.028 4.614 2.866 1 97.29 31 ALA B CA 1
ATOM 1437 C C . ALA B 1 31 ? 5.79 3.798 1.6 1 97.29 31 ALA B C 1
ATOM 1439 O O . ALA B 1 31 ? 4.987 4.184 0.746 1 97.29 31 ALA B O 1
ATOM 1440 N N . HIS B 1 32 ? 6.601 2.774 1.33 1 98.58 32 HIS B N 1
ATOM 1441 C CA . HIS B 1 32 ? 6.349 1.762 0.309 1 98.58 32 HIS B CA 1
ATOM 1442 C C . HIS B 1 32 ? 5.393 0.69 0.821 1 98.58 32 HIS B C 1
ATOM 1444 O O . HIS B 1 32 ? 4.965 0.734 1.976 1 98.58 32 HIS B O 1
ATOM 1450 N N . GLN B 1 33 ? 4.992 -0.154 -0.015 1 98.72 33 GLN B N 1
ATOM 1451 C CA . GLN B 1 33 ? 4.224 -1.32 0.408 1 98.72 33 GLN B CA 1
ATOM 1452 C C . GLN B 1 33 ? 4.948 -2.615 0.051 1 98.72 33 GLN B C 1
ATOM 1454 O O . GLN B 1 33 ? 5.691 -2.666 -0.931 1 98.72 33 GLN B O 1
ATOM 1459 N N . ALA B 1 34 ? 4.654 -3.6 0.864 1 98.73 34 ALA B N 1
ATOM 1460 C CA . ALA B 1 34 ? 5.261 -4.916 0.68 1 98.73 34 ALA B CA 1
ATOM 1461 C C . ALA B 1 34 ? 4.213 -6.021 0.771 1 98.73 34 ALA B C 1
ATOM 1463 O O . ALA B 1 34 ? 3.286 -5.941 1.58 1 98.73 34 ALA B O 1
ATOM 1464 N N . VAL B 1 35 ? 4.365 -7.053 -0.073 1 98.53 35 VAL B N 1
ATOM 1465 C CA . VAL B 1 35 ? 3.521 -8.241 0.003 1 98.53 35 VAL B CA 1
ATOM 1466 C C . VAL B 1 35 ? 4.358 -9.488 -0.272 1 98.53 35 VAL B C 1
ATOM 1468 O O . VAL B 1 35 ? 5.373 -9.421 -0.97 1 98.53 35 VAL B O 1
ATOM 1471 N N . VAL B 1 36 ? 3.932 -10.572 0.278 1 98.17 36 VAL B N 1
ATOM 1472 C CA . VAL B 1 36 ? 4.605 -11.846 0.045 1 98.17 36 VAL B CA 1
ATOM 1473 C C . VAL B 1 36 ? 3.666 -12.8 -0.689 1 98.17 36 VAL B C 1
ATOM 1475 O O . VAL B 1 36 ? 2.469 -12.852 -0.395 1 98.17 36 VAL B O 1
ATOM 1478 N N . VAL B 1 37 ? 4.222 -13.504 -1.66 1 98.02 37 VAL B N 1
ATOM 1479 C CA . VAL B 1 37 ? 3.487 -14.564 -2.343 1 98.02 37 VAL B CA 1
ATOM 1480 C C . VAL B 1 37 ? 4.288 -15.863 -2.294 1 98.02 37 VAL B C 1
ATOM 1482 O O . VAL B 1 37 ? 5.52 -15.838 -2.233 1 98.02 37 VAL B O 1
ATOM 1485 N N . PRO B 1 38 ? 3.613 -16.969 -2.322 1 96.41 38 PRO B N 1
ATOM 1486 C CA . PRO B 1 38 ? 4.302 -18.251 -2.154 1 96.41 38 PRO B CA 1
ATOM 1487 C C . PRO B 1 38 ? 4.987 -18.725 -3.434 1 96.41 38 PRO B C 1
ATOM 1489 O O . PRO B 1 38 ? 5.787 -19.664 -3.4 1 96.41 38 PRO B O 1
ATOM 1492 N N . GLN B 1 39 ? 4.837 -18.145 -4.469 1 93.25 39 GLN B N 1
ATOM 1493 C CA . GLN B 1 39 ? 5.373 -18.563 -5.76 1 93.25 39 GLN B CA 1
ATOM 1494 C C . GLN B 1 39 ? 6.896 -18.657 -5.719 1 93.25 39 GLN B C 1
ATOM 1496 O O . GLN B 1 39 ? 7.558 -17.818 -5.105 1 93.25 39 GLN B O 1
ATOM 1501 N N . GLY B 1 40 ? 7.484 -19.752 -6.422 1 93.21 40 GLY B N 1
ATOM 1502 C CA . GLY B 1 40 ? 8.922 -19.894 -6.581 1 93.21 40 GLY B CA 1
ATOM 1503 C C . GLY B 1 40 ? 9.653 -20.077 -5.264 1 93.21 40 GLY B C 1
ATOM 1504 O O . GLY B 1 40 ? 10.794 -19.636 -5.115 1 93.21 40 GLY B O 1
ATOM 1505 N N . GLY B 1 41 ? 9.023 -20.576 -4.258 1 96.21 41 GLY B N 1
ATOM 1506 C CA . GLY B 1 41 ? 9.652 -20.755 -2.959 1 96.21 41 GLY B CA 1
ATOM 1507 C C . GLY B 1 41 ? 9.517 -19.541 -2.058 1 96.21 41 GLY B C 1
ATOM 1508 O O . GLY B 1 41 ? 10.126 -19.486 -0.988 1 96.21 41 GLY B O 1
ATOM 1509 N N . GLY B 1 42 ? 8.731 -18.611 -2.484 1 97.65 42 GLY B N 1
ATOM 1510 C CA . GLY B 1 42 ? 8.497 -17.399 -1.715 1 97.65 42 GLY B CA 1
ATOM 1511 C C . GLY B 1 42 ? 9.075 -16.158 -2.368 1 97.65 42 GLY B C 1
ATOM 1512 O O . GLY B 1 42 ? 10.248 -16.138 -2.747 1 97.65 42 GLY B O 1
ATOM 1513 N N . GLN B 1 43 ? 8.236 -15.18 -2.542 1 98.54 43 GLN B N 1
ATOM 1514 C CA . GLN B 1 43 ? 8.656 -13.907 -3.117 1 98.54 43 GLN B CA 1
ATOM 1515 C C . GLN B 1 43 ? 8.133 -12.733 -2.294 1 98.54 43 GLN B C 1
ATOM 1517 O O . GLN B 1 43 ? 6.946 -12.68 -1.963 1 98.54 43 GLN B O 1
ATOM 1522 N N . LEU B 1 44 ? 9.006 -11.836 -1.917 1 98.63 44 LEU B N 1
ATOM 1523 C CA . LEU B 1 44 ? 8.635 -10.562 -1.312 1 98.63 44 LEU B CA 1
ATOM 1524 C C . LEU B 1 44 ? 8.64 -9.445 -2.35 1 98.63 44 LEU B C 1
ATOM 1526 O O . LEU B 1 44 ? 9.673 -9.165 -2.963 1 98.63 44 LEU B O 1
ATOM 1530 N N . TRP B 1 45 ? 7.519 -8.838 -2.52 1 98.77 45 TRP B N 1
ATOM 1531 C CA . TRP B 1 45 ? 7.378 -7.774 -3.508 1 98.77 45 TRP B CA 1
ATOM 1532 C C . TRP B 1 45 ? 7.272 -6.412 -2.831 1 98.77 45 TRP B C 1
ATOM 1534 O O . TRP B 1 45 ? 6.577 -6.265 -1.823 1 98.77 45 TRP B O 1
ATOM 1544 N N . ILE B 1 46 ? 7.971 -5.384 -3.424 1 98.8 46 ILE B N 1
ATOM 1545 C CA . ILE B 1 46 ? 7.988 -4.021 -2.905 1 98.8 46 ILE B CA 1
ATOM 1546 C C . ILE B 1 46 ? 7.701 -3.035 -4.034 1 98.8 46 ILE B C 1
ATOM 1548 O O . ILE B 1 46 ? 8.283 -3.134 -5.117 1 98.8 46 ILE B O 1
ATOM 1552 N N . PHE B 1 47 ? 6.869 -2.122 -3.802 1 98.78 47 PHE B N 1
ATOM 1553 C CA . PHE B 1 47 ? 6.623 -1.081 -4.793 1 98.78 47 PHE B CA 1
ATOM 1554 C C . PHE B 1 47 ? 6.638 0.298 -4.145 1 98.78 47 PHE B C 1
ATOM 1556 O O . PHE B 1 47 ? 6.074 0.488 -3.065 1 98.78 47 PHE B O 1
ATOM 1563 N N . GLY B 1 48 ? 7.214 1.274 -4.828 1 98.61 48 GLY B N 1
ATOM 1564 C CA . GLY B 1 48 ? 7.064 2.692 -4.541 1 98.61 48 GLY B CA 1
ATOM 1565 C C . GLY B 1 48 ? 7.736 3.113 -3.247 1 98.61 48 GLY B C 1
ATOM 1566 O O . GLY B 1 48 ? 8.795 2.59 -2.892 1 98.61 48 GLY B O 1
ATOM 1567 N N . GLY B 1 49 ? 7.141 4.073 -2.598 1 98 49 GLY B N 1
ATOM 1568 C CA . GLY B 1 49 ? 7.753 4.726 -1.452 1 98 49 GLY B CA 1
ATOM 1569 C C . GLY B 1 49 ? 8.465 6.016 -1.811 1 98 49 GLY B C 1
ATOM 1570 O O . GLY B 1 49 ? 8.33 6.515 -2.93 1 98 49 GLY B O 1
ATOM 1571 N N . GLU B 1 50 ? 9.149 6.538 -0.831 1 96.03 50 GLU B N 1
ATOM 1572 C CA . GLU B 1 50 ? 9.745 7.853 -1.043 1 96.03 50 GLU B CA 1
ATOM 1573 C C . GLU B 1 50 ? 11.137 7.935 -0.424 1 96.03 50 GLU B C 1
ATOM 1575 O O . GLU B 1 50 ? 11.48 7.138 0.452 1 96.03 50 GLU B O 1
ATOM 1580 N N . PHE B 1 51 ? 11.825 8.825 -0.988 1 95.71 51 PHE B N 1
ATOM 1581 C CA . PHE B 1 51 ? 13.15 9.167 -0.483 1 95.71 51 PHE B CA 1
ATOM 1582 C C . PHE B 1 51 ? 13.212 10.634 -0.075 1 95.71 51 PHE B C 1
ATOM 1584 O O . PHE B 1 51 ? 12.685 11.501 -0.774 1 95.71 51 PHE B O 1
ATOM 1591 N N . ALA B 1 52 ? 13.789 10.791 1.053 1 90.42 52 ALA B N 1
ATOM 1592 C CA . ALA B 1 52 ? 14.193 12.128 1.48 1 90.42 52 ALA B CA 1
ATOM 1593 C C . ALA B 1 52 ? 15.638 12.134 1.969 1 90.42 52 ALA B C 1
ATOM 1595 O O . ALA B 1 52 ? 16.013 11.332 2.828 1 90.42 52 ALA B O 1
ATOM 1596 N N . SER B 1 53 ? 16.406 12.984 1.428 1 90.41 53 SER B N 1
ATOM 1597 C CA . SER B 1 53 ? 17.798 13.069 1.856 1 90.41 53 SER B CA 1
ATOM 1598 C C . SER B 1 53 ? 17.911 13.664 3.256 1 90.41 53 SER B C 1
ATOM 1600 O O . SER B 1 53 ? 17.049 14.438 3.678 1 90.41 53 SER B O 1
ATOM 1602 N N . PRO B 1 54 ? 19.041 13.299 3.907 1 87.66 54 PRO B N 1
ATOM 1603 C CA . PRO B 1 54 ? 19.21 13.809 5.27 1 87.66 54 PRO B CA 1
ATOM 1604 C C . PRO B 1 54 ? 19.199 15.335 5.334 1 87.66 54 PRO B C 1
ATOM 1606 O O . PRO B 1 54 ? 18.73 15.912 6.318 1 87.66 54 PRO B O 1
ATOM 1609 N N . ASP B 1 55 ? 19.608 16.014 4.296 1 83.62 55 ASP B N 1
ATOM 1610 C CA . ASP B 1 55 ? 19.682 17.471 4.29 1 83.62 55 ASP B CA 1
ATOM 1611 C C . ASP B 1 55 ? 18.378 18.086 3.785 1 83.62 55 ASP B C 1
ATOM 1613 O O . ASP B 1 55 ? 18.235 19.31 3.752 1 83.62 55 ASP B O 1
ATOM 1617 N N . GLY B 1 56 ? 17.454 17.321 3.426 1 78.51 56 GLY B N 1
ATOM 1618 C CA . GLY B 1 56 ? 16.154 17.794 2.978 1 78.51 56 GLY B CA 1
ATOM 1619 C C . GLY B 1 56 ? 16.168 18.32 1.555 1 78.51 56 GLY B C 1
ATOM 1620 O O . GLY B 1 56 ? 15.147 18.797 1.054 1 78.51 56 GLY B O 1
ATOM 1621 N N . GLU B 1 57 ? 17.267 18.164 0.826 1 82.79 57 GLU B N 1
ATOM 1622 C CA . GLU B 1 57 ? 17.424 18.77 -0.493 1 82.79 57 GLU B CA 1
ATOM 1623 C C . GLU B 1 57 ? 16.798 17.899 -1.578 1 82.79 57 GLU B C 1
ATOM 1625 O O . GLU B 1 57 ? 16.392 18.403 -2.628 1 82.79 57 GLU B O 1
ATOM 1630 N N . GLN B 1 58 ? 16.777 16.652 -1.286 1 88.17 58 GLN B N 1
ATOM 1631 C CA . GLN B 1 58 ? 16.219 15.744 -2.283 1 88.17 58 GLN B CA 1
ATOM 1632 C C . GLN B 1 58 ? 15.004 15.003 -1.733 1 88.17 58 GLN B C 1
ATOM 1634 O O . GLN B 1 58 ? 15.037 14.491 -0.612 1 88.17 58 GLN B O 1
ATOM 1639 N N . PHE B 1 59 ? 13.938 15.12 -2.494 1 90.9 59 PHE B N 1
ATOM 1640 C CA . PHE B 1 59 ? 12.72 14.386 -2.172 1 90.9 59 PHE B CA 1
ATOM 1641 C C . PHE B 1 59 ? 12.047 13.872 -3.439 1 90.9 59 PHE B C 1
ATOM 1643 O O . PHE B 1 59 ? 11.863 14.623 -4.399 1 90.9 59 PHE B O 1
ATOM 1650 N N . TYR B 1 60 ? 11.824 12.625 -3.493 1 94.06 60 TYR B N 1
ATOM 1651 C CA . TYR B 1 60 ? 11.059 12.102 -4.619 1 94.06 60 TYR B CA 1
ATOM 1652 C C . TYR B 1 60 ? 10.344 10.81 -4.239 1 94.06 60 TYR B C 1
ATOM 1654 O O . TYR B 1 60 ? 10.624 10.223 -3.192 1 94.06 60 TYR B O 1
ATOM 1662 N N . HIS B 1 61 ? 9.392 10.41 -5.044 1 97.12 61 HIS B N 1
ATOM 1663 C CA . HIS B 1 61 ? 8.663 9.153 -4.919 1 97.12 61 HIS B CA 1
ATOM 1664 C C . HIS B 1 61 ? 9.171 8.119 -5.919 1 97.12 61 HIS B C 1
ATOM 1666 O O . HIS B 1 61 ? 9.424 8.445 -7.081 1 97.12 61 HIS B O 1
ATOM 1672 N N . TYR B 1 62 ? 9.329 6.942 -5.435 1 97.46 62 TYR B N 1
ATOM 1673 C CA . TYR B 1 62 ? 9.718 5.856 -6.327 1 97.46 62 TYR B CA 1
ATOM 1674 C C . TYR B 1 62 ? 8.517 5.332 -7.105 1 97.46 62 TYR B C 1
ATOM 1676 O O . TYR B 1 62 ? 7.386 5.372 -6.614 1 97.46 62 TYR B O 1
ATOM 1684 N N . LYS B 1 63 ? 8.78 4.782 -8.258 1 97.98 63 LYS B N 1
ATOM 1685 C CA . LYS B 1 63 ? 7.782 4.068 -9.049 1 97.98 63 LYS B CA 1
ATOM 1686 C C . LYS B 1 63 ? 8.246 2.65 -9.37 1 97.98 63 LYS B C 1
ATOM 1688 O O . LYS B 1 63 ? 7.648 1.971 -10.207 1 97.98 63 LYS B O 1
ATOM 1693 N N . ASP B 1 64 ? 9.303 2.257 -8.79 1 98.35 64 ASP B N 1
ATOM 1694 C CA . ASP B 1 64 ? 9.914 0.981 -9.15 1 98.35 64 ASP B CA 1
ATOM 1695 C C . ASP B 1 64 ? 9.234 -0.177 -8.423 1 98.35 64 ASP B C 1
ATOM 1697 O O . ASP B 1 64 ? 8.658 0.01 -7.349 1 98.35 64 ASP B O 1
ATOM 1701 N N . LEU B 1 65 ? 9.322 -1.34 -9.028 1 98.83 65 LEU B N 1
ATOM 1702 C CA . LEU B 1 65 ? 8.877 -2.627 -8.505 1 98.83 65 LEU B CA 1
ATOM 1703 C C . LEU B 1 65 ? 10.061 -3.563 -8.286 1 98.83 65 LEU B C 1
ATOM 1705 O O . LEU B 1 65 ? 10.9 -3.728 -9.174 1 98.83 65 LEU B O 1
ATOM 1709 N N . TRP B 1 66 ? 10.127 -4.124 -7.077 1 98.82 66 TRP B N 1
ATOM 1710 C CA . TRP B 1 66 ? 11.2 -5.051 -6.735 1 98.82 66 TRP B CA 1
ATOM 1711 C C . TRP B 1 66 ? 10.636 -6.378 -6.239 1 98.82 66 TRP B C 1
ATOM 1713 O O . TRP B 1 66 ? 9.567 -6.414 -5.625 1 98.82 66 TRP B O 1
ATOM 1723 N N . VAL B 1 67 ? 11.383 -7.439 -6.519 1 98.76 67 VAL B N 1
ATOM 1724 C CA . VAL B 1 67 ? 11.058 -8.735 -5.933 1 98.76 67 VAL B CA 1
ATOM 1725 C C . VAL B 1 67 ? 12.306 -9.342 -5.296 1 98.76 67 VAL B C 1
ATOM 1727 O O . VAL B 1 67 ? 13.394 -9.289 -5.875 1 98.76 67 VAL B O 1
ATOM 1730 N N . LEU B 1 68 ? 12.18 -9.707 -4.117 1 98.81 68 LEU B N 1
ATOM 1731 C CA . LEU B 1 68 ? 13.167 -10.562 -3.467 1 98.81 68 LEU B CA 1
ATOM 1732 C C . LEU B 1 68 ? 12.762 -12.029 -3.561 1 98.81 68 LEU B C 1
ATOM 1734 O O . LEU B 1 68 ? 11.754 -12.438 -2.98 1 98.81 68 LEU B O 1
ATOM 1738 N N . HIS B 1 69 ? 13.495 -12.771 -4.332 1 98.63 69 HIS B N 1
ATOM 1739 C CA . HIS B 1 69 ? 13.315 -14.218 -4.348 1 98.63 69 HIS B CA 1
ATOM 1740 C C . HIS B 1 69 ? 13.884 -14.858 -3.086 1 98.63 69 HIS B C 1
ATOM 1742 O O . HIS B 1 69 ? 15.103 -14.939 -2.922 1 98.63 69 HIS B O 1
ATOM 1748 N N . LEU B 1 70 ? 13.007 -15.32 -2.259 1 97.91 70 LEU B N 1
ATOM 1749 C CA . LEU B 1 70 ? 13.412 -15.761 -0.928 1 97.91 70 LEU B CA 1
ATOM 1750 C C . LEU B 1 70 ? 14.194 -17.067 -1.003 1 97.91 70 LEU B C 1
ATOM 1752 O O . LEU B 1 70 ? 15.129 -17.281 -0.228 1 97.91 70 LEU B O 1
ATOM 1756 N N . ALA B 1 71 ? 13.824 -17.895 -1.919 1 97.91 71 ALA B N 1
ATOM 1757 C CA . ALA B 1 71 ? 14.485 -19.19 -2.055 1 97.91 71 ALA B CA 1
ATOM 1758 C C . ALA B 1 71 ? 15.944 -19.021 -2.47 1 97.91 71 ALA B C 1
ATOM 1760 O O . ALA B 1 71 ? 16.816 -19.765 -2.015 1 97.91 71 ALA B O 1
ATOM 1761 N N . THR B 1 72 ? 16.234 -18.07 -3.28 1 97.91 72 THR B N 1
ATOM 1762 C CA . THR B 1 72 ? 17.579 -17.906 -3.82 1 97.91 72 THR B CA 1
ATOM 1763 C C . THR B 1 72 ? 18.254 -16.673 -3.226 1 97.91 72 THR B C 1
ATOM 1765 O O . THR B 1 72 ? 19.43 -16.415 -3.49 1 97.91 72 THR B O 1
ATOM 1768 N N . ARG B 1 73 ? 17.548 -15.874 -2.433 1 97.4 73 ARG B N 1
ATOM 1769 C CA . ARG B 1 73 ? 18.049 -14.646 -1.825 1 97.4 73 ARG B CA 1
ATOM 1770 C C . ARG B 1 73 ? 18.619 -13.705 -2.88 1 97.4 73 ARG B C 1
ATOM 1772 O O . ARG B 1 73 ? 19.776 -13.288 -2.789 1 97.4 73 ARG B O 1
ATOM 1779 N N . THR B 1 74 ? 17.782 -13.342 -3.778 1 98.56 74 THR B N 1
ATOM 1780 C CA . THR B 1 74 ? 18.189 -12.44 -4.849 1 98.56 74 THR B CA 1
ATOM 1781 C C . THR B 1 74 ? 17.155 -11.335 -5.048 1 98.56 74 THR B C 1
ATOM 1783 O O . THR B 1 74 ? 15.952 -11.603 -5.084 1 98.56 74 THR B O 1
ATOM 1786 N N . TRP B 1 75 ? 17.697 -10.165 -5.123 1 98.73 75 TRP B N 1
ATOM 1787 C CA . TRP B 1 75 ? 16.847 -9.035 -5.482 1 98.73 75 TRP B CA 1
ATOM 1788 C C . TRP B 1 75 ? 16.757 -8.881 -6.997 1 98.73 75 TRP B C 1
ATOM 1790 O O . TRP B 1 75 ? 17.756 -9.036 -7.703 1 98.73 75 TRP B O 1
ATOM 1800 N N . GLU B 1 76 ? 15.612 -8.526 -7.416 1 98.47 76 GLU B N 1
ATOM 1801 C CA . GLU B 1 76 ? 15.374 -8.204 -8.82 1 98.47 76 GLU B CA 1
ATOM 1802 C C . GLU B 1 76 ? 14.478 -6.977 -8.961 1 98.47 76 GLU B C 1
ATOM 1804 O O . GLU B 1 76 ? 13.424 -6.895 -8.327 1 98.47 76 GLU B O 1
ATOM 1809 N N . GLN B 1 77 ? 14.935 -5.961 -9.726 1 98.46 77 GLN B N 1
ATOM 1810 C CA . GLN B 1 77 ? 14.051 -4.869 -10.118 1 98.46 77 GLN B CA 1
ATOM 1811 C C . GLN B 1 77 ? 13.244 -5.233 -11.361 1 98.46 77 GLN B C 1
ATOM 1813 O O . GLN B 1 77 ? 13.811 -5.434 -12.438 1 98.46 77 GLN B O 1
ATOM 1818 N N . VAL B 1 78 ? 11.948 -5.244 -11.187 1 98.09 78 VAL B N 1
ATOM 1819 C CA . VAL B 1 78 ? 11.059 -5.611 -12.284 1 98.09 78 VAL B CA 1
ATOM 1820 C C . VAL B 1 78 ? 10.732 -4.376 -13.12 1 98.09 78 VAL B C 1
ATOM 1822 O O . VAL B 1 78 ? 10.238 -3.376 -12.595 1 98.09 78 VAL B O 1
ATOM 1825 N N . ARG B 1 79 ? 11.048 -4.466 -14.359 1 95.6 79 ARG B N 1
ATOM 1826 C CA . ARG B 1 79 ? 10.761 -3.362 -15.27 1 95.6 79 ARG B CA 1
ATOM 1827 C C . ARG B 1 79 ? 9.563 -3.682 -16.158 1 95.6 79 ARG B C 1
ATOM 1829 O O . ARG B 1 79 ? 9.641 -4.558 -17.022 1 95.6 79 ARG B O 1
ATOM 1836 N N . SER B 1 80 ? 8.503 -3.221 -15.856 1 94.37 80 SER B N 1
ATOM 1837 C CA . SER B 1 80 ? 7.266 -3.431 -16.601 1 94.37 80 SER B CA 1
ATOM 1838 C C . SER B 1 80 ? 6.549 -2.111 -16.865 1 94.37 80 SER B C 1
ATOM 1840 O O . SER B 1 80 ? 6.235 -1.371 -15.93 1 94.37 80 SER B O 1
ATOM 1842 N N . PRO B 1 81 ? 6.335 -1.799 -18.119 1 92.06 81 PRO B N 1
ATOM 1843 C CA . PRO B 1 81 ? 5.658 -0.536 -18.424 1 92.06 81 PRO B CA 1
ATOM 1844 C C . PRO B 1 81 ? 4.196 -0.528 -17.982 1 92.06 81 PRO B C 1
ATOM 1846 O O . PRO B 1 81 ? 3.636 -1.582 -17.669 1 92.06 81 PRO B O 1
ATOM 1849 N N . GLY B 1 82 ? 3.647 0.645 -17.986 1 94.67 82 GLY B N 1
ATOM 1850 C CA . GLY B 1 82 ? 2.223 0.8 -17.732 1 94.67 82 GLY B CA 1
ATOM 1851 C C . GLY B 1 82 ? 1.876 0.782 -16.255 1 94.67 82 GLY B C 1
ATOM 1852 O O . GLY B 1 82 ? 0.701 0.698 -15.889 1 94.67 82 GLY B O 1
ATOM 1853 N N . GLY B 1 83 ? 2.901 0.825 -15.467 1 96.99 83 GLY B N 1
ATOM 1854 C CA . GLY B 1 83 ? 2.675 0.774 -14.031 1 96.99 83 GLY B CA 1
ATOM 1855 C C . GLY B 1 83 ? 2.305 2.12 -13.437 1 96.99 83 GLY B C 1
ATOM 1856 O O . GLY B 1 83 ? 2.206 3.116 -14.157 1 96.99 83 GLY B O 1
ATOM 1857 N N . PRO B 1 84 ? 1.982 2.119 -12.181 1 98.03 84 PRO B N 1
ATOM 1858 C CA . PRO B 1 84 ? 1.606 3.356 -11.493 1 98.03 84 PRO B CA 1
ATOM 1859 C C . PRO B 1 84 ? 2.719 4.401 -11.507 1 98.03 84 PRO B C 1
ATOM 1861 O O . PRO B 1 84 ? 3.897 4.052 -11.608 1 98.03 84 PRO B O 1
ATOM 1864 N N . SER B 1 85 ? 2.367 5.652 -11.435 1 97.23 85 SER B N 1
ATOM 1865 C CA . SER B 1 85 ? 3.331 6.729 -11.234 1 97.23 85 SER B CA 1
ATOM 1866 C C . SER B 1 85 ? 3.997 6.626 -9.866 1 97.23 85 SER B C 1
ATOM 1868 O O . SER B 1 85 ? 3.54 5.875 -9.002 1 97.23 85 SER B O 1
ATOM 1870 N N . GLY B 1 86 ? 5.068 7.372 -9.731 1 97.59 86 GLY B N 1
ATOM 1871 C CA . GLY B 1 86 ? 5.699 7.429 -8.422 1 97.59 86 GLY B CA 1
ATOM 1872 C C . GLY B 1 86 ? 4.756 7.882 -7.324 1 97.59 86 GLY B C 1
ATOM 1873 O O . GLY B 1 86 ? 4.021 8.857 -7.492 1 97.59 86 GLY B O 1
ATOM 1874 N N . ARG B 1 87 ? 4.806 7.106 -6.215 1 98.07 87 ARG B N 1
ATOM 1875 C CA . ARG B 1 87 ? 3.84 7.397 -5.161 1 98.07 87 ARG B CA 1
ATOM 1876 C C . ARG B 1 87 ? 4.264 6.765 -3.84 1 98.07 87 ARG B C 1
ATOM 1878 O O . ARG B 1 87 ? 5.051 5.816 -3.824 1 98.07 87 ARG B O 1
ATOM 1885 N N . SER B 1 88 ? 3.753 7.305 -2.826 1 97.88 88 SER B N 1
ATOM 1886 C CA . SER B 1 88 ? 3.876 6.752 -1.482 1 97.88 88 SER B CA 1
ATOM 1887 C C . SER B 1 88 ? 2.539 6.774 -0.75 1 97.88 88 SER B C 1
ATOM 1889 O O . SER B 1 88 ? 1.568 7.359 -1.237 1 97.88 88 SER B O 1
ATOM 1891 N N . GLY B 1 89 ? 2.423 6.023 0.341 1 97.86 89 GLY B N 1
ATOM 1892 C CA . GLY B 1 89 ? 1.199 6.01 1.126 1 97.86 89 GLY B CA 1
ATOM 1893 C C . GLY B 1 89 ? 0.082 5.214 0.477 1 97.86 89 GLY B C 1
ATOM 1894 O O . GLY B 1 89 ? -1.073 5.296 0.901 1 97.86 89 GLY B O 1
ATOM 1895 N N . HIS B 1 90 ? 0.406 4.463 -0.604 1 98.74 90 HIS B N 1
ATOM 1896 C CA . HIS B 1 90 ? -0.521 3.53 -1.235 1 98.74 90 HIS B CA 1
ATOM 1897 C C . HIS B 1 90 ? -0.577 2.21 -0.473 1 98.74 90 HIS B C 1
ATOM 1899 O O . HIS B 1 90 ? 0.197 1.994 0.462 1 98.74 90 HIS B O 1
ATOM 1905 N N . ARG B 1 91 ? -1.535 1.397 -0.886 1 98.84 91 ARG B N 1
ATOM 1906 C CA . ARG B 1 91 ? -1.526 0.026 -0.386 1 98.84 91 ARG B CA 1
ATOM 1907 C C . ARG B 1 91 ? -1.474 -0.975 -1.536 1 98.84 91 ARG B C 1
ATOM 1909 O O . ARG B 1 91 ? -1.987 -0.706 -2.624 1 98.84 91 ARG B O 1
ATOM 1916 N N . MET B 1 92 ? -0.89 -2.046 -1.275 1 98.89 92 MET B N 1
ATOM 1917 C CA . MET B 1 92 ? -0.743 -3.158 -2.21 1 98.89 92 MET B CA 1
ATOM 1918 C C . MET B 1 92 ? -1.009 -4.49 -1.518 1 98.89 92 MET B C 1
ATOM 1920 O O . MET B 1 92 ? -0.532 -4.723 -0.406 1 98.89 92 MET B O 1
ATOM 1924 N N . VAL B 1 93 ? -1.78 -5.37 -2.11 1 98.74 93 VAL B N 1
ATOM 1925 C CA . VAL B 1 93 ? -2.1 -6.692 -1.582 1 98.74 93 VAL B CA 1
ATOM 1926 C C . VAL B 1 93 ? -1.886 -7.747 -2.665 1 98.74 93 VAL B C 1
ATOM 1928 O O . VAL B 1 93 ? -1.837 -7.424 -3.854 1 98.74 93 VAL B O 1
ATOM 1931 N N . ALA B 1 94 ? -1.748 -8.93 -2.192 1 98.3 94 ALA B N 1
ATOM 1932 C CA . ALA B 1 94 ? -1.641 -10.058 -3.114 1 98.3 94 ALA B CA 1
ATOM 1933 C C . ALA B 1 94 ? -2.958 -10.824 -3.2 1 98.3 94 ALA B C 1
ATOM 1935 O O . ALA B 1 94 ? -3.619 -11.049 -2.183 1 98.3 94 ALA B O 1
ATOM 1936 N N . TRP B 1 95 ? -3.33 -11.163 -4.363 1 97.2 95 TRP B N 1
ATOM 1937 C CA . TRP B 1 95 ? -4.493 -12.002 -4.63 1 97.2 95 TRP B CA 1
ATOM 1938 C C . TRP B 1 95 ? -4.229 -12.941 -5.802 1 97.2 95 TRP B C 1
ATOM 1940 O O . TRP B 1 95 ? -4.043 -12.492 -6.936 1 97.2 95 TRP B O 1
ATOM 1950 N N . LYS B 1 96 ? -4.093 -14.262 -5.437 1 93.24 96 LYS B N 1
ATOM 1951 C CA . LYS B 1 96 ? -3.721 -15.265 -6.431 1 93.24 96 LYS B CA 1
ATOM 1952 C C . LYS B 1 96 ? -2.352 -14.961 -7.033 1 93.24 96 LYS B C 1
ATOM 1954 O O . LYS B 1 96 ? -1.352 -14.9 -6.314 1 93.24 96 LYS B O 1
ATOM 1959 N N . ARG B 1 97 ? -2.216 -14.631 -8.271 1 94.42 97 ARG B N 1
ATOM 1960 C CA . ARG B 1 97 ? -0.926 -14.385 -8.908 1 94.42 97 ARG B CA 1
ATOM 1961 C C . ARG B 1 97 ? -0.793 -12.924 -9.326 1 94.42 97 ARG B C 1
ATOM 1963 O O . ARG B 1 97 ? -0.082 -12.61 -10.284 1 94.42 97 ARG B O 1
ATOM 1970 N N . GLN B 1 98 ? -1.542 -12.171 -8.529 1 97.71 98 GLN B N 1
ATOM 1971 C CA . GLN B 1 98 ? -1.557 -10.76 -8.901 1 97.71 98 GLN B CA 1
ATOM 1972 C C . GLN B 1 98 ? -1.23 -9.872 -7.704 1 97.71 98 GLN B C 1
ATOM 1974 O O . GLN B 1 98 ? -1.461 -10.258 -6.556 1 97.71 98 GLN B O 1
ATOM 1979 N N . LEU B 1 99 ? -0.68 -8.737 -7.993 1 98.67 99 LEU B N 1
ATOM 1980 C CA . LEU B 1 99 ? -0.557 -7.636 -7.044 1 98.67 99 LEU B CA 1
ATOM 1981 C C . LEU B 1 99 ? -1.571 -6.539 -7.351 1 98.67 99 LEU B C 1
ATOM 1983 O O . LEU B 1 99 ? -1.644 -6.054 -8.482 1 98.67 99 LEU B O 1
ATOM 1987 N N . ILE B 1 100 ? -2.36 -6.176 -6.389 1 98.84 100 ILE B N 1
ATOM 1988 C CA . ILE B 1 100 ? -3.371 -5.137 -6.55 1 98.84 100 ILE B CA 1
ATOM 1989 C C . ILE B 1 100 ? -2.97 -3.899 -5.752 1 98.84 100 ILE B C 1
ATOM 1991 O O . ILE B 1 100 ? -2.743 -3.979 -4.542 1 98.84 100 ILE B O 1
ATOM 1995 N N . LEU B 1 101 ? -2.859 -2.801 -6.398 1 98.89 101 LEU B N 1
ATOM 1996 C CA . LEU B 1 101 ? -2.359 -1.56 -5.816 1 98.89 101 LEU B CA 1
ATOM 1997 C C . LEU B 1 101 ? -3.398 -0.449 -5.93 1 98.89 101 LEU B C 1
ATOM 1999 O O . LEU B 1 101 ? -3.997 -0.26 -6.991 1 98.89 101 LEU B O 1
ATOM 2003 N N . PHE B 1 102 ? -3.626 0.308 -4.869 1 98.87 102 PHE B N 1
ATOM 2004 C CA . PHE B 1 102 ? -4.635 1.361 -4.866 1 98.87 102 PHE B CA 1
ATOM 2005 C C . PHE B 1 102 ? -4.13 2.593 -4.125 1 98.87 102 PHE B C 1
ATOM 2007 O O . PHE B 1 102 ? -3.505 2.476 -3.069 1 98.87 102 PHE B O 1
ATOM 2014 N N . GLY B 1 103 ? -4.366 3.754 -4.688 1 98.64 103 GLY B N 1
ATOM 2015 C CA . GLY B 1 103 ? -4.218 5.028 -4.002 1 98.64 103 GLY B CA 1
ATOM 2016 C C . GLY B 1 103 ? -2.774 5.477 -3.883 1 98.64 103 GLY B C 1
ATOM 2017 O O . GLY B 1 103 ? -1.95 5.173 -4.749 1 98.64 103 GLY B O 1
ATOM 2018 N N . GLY B 1 104 ? -2.522 6.294 -2.856 1 98.28 104 GLY B N 1
ATOM 2019 C CA . GLY B 1 104 ? -1.219 6.904 -2.644 1 98.28 104 GLY B CA 1
ATOM 2020 C C . GLY B 1 104 ? -1.182 8.376 -3.008 1 98.28 104 GLY B C 1
ATOM 2021 O O . GLY B 1 104 ? -2.209 8.957 -3.366 1 98.28 104 GLY B O 1
ATOM 2022 N N . PHE B 1 105 ? 0.001 8.945 -2.842 1 96.93 105 PHE B N 1
ATOM 2023 C CA . PHE B 1 105 ? 0.149 10.363 -3.145 1 96.93 105 PHE B CA 1
ATOM 2024 C C . PHE B 1 105 ? 1.49 10.637 -3.816 1 96.93 105 PHE B C 1
ATOM 2026 O O . PHE B 1 105 ? 2.391 9.796 -3.779 1 96.93 105 PHE B O 1
ATOM 2033 N N . HIS B 1 106 ? 1.439 11.716 -4.428 1 95.92 106 HIS B N 1
ATOM 2034 C CA . HIS B 1 106 ? 2.648 12.236 -5.056 1 95.92 106 HIS B CA 1
ATOM 2035 C C . HIS B 1 106 ? 2.801 13.732 -4.804 1 95.92 106 HIS B C 1
ATOM 2037 O O . HIS B 1 106 ? 1.846 14.494 -4.971 1 95.92 106 HIS B O 1
ATOM 2043 N N . GLU B 1 107 ? 3.92 14.133 -4.34 1 85.88 107 GLU B N 1
ATOM 2044 C CA . GLU B 1 107 ? 4.221 15.557 -4.223 1 85.88 107 GLU B CA 1
ATOM 2045 C C . GLU B 1 107 ? 5.509 15.912 -4.96 1 85.88 107 GLU B C 1
ATOM 2047 O O . GLU B 1 107 ? 6.458 15.126 -4.974 1 85.88 107 GLU B O 1
ATOM 2052 N N . SER B 1 108 ? 5.333 16.716 -6.037 1 70.82 108 SER B N 1
ATOM 2053 C CA . SER B 1 108 ? 6.507 17.15 -6.787 1 70.82 108 SER B CA 1
ATOM 2054 C C . SER B 1 108 ? 7.315 18.179 -6.003 1 70.82 108 SER B C 1
ATOM 2056 O O . SER B 1 108 ? 6.763 18.915 -5.182 1 70.82 108 SER B O 1
ATOM 2058 N N . THR B 1 109 ? 8.592 17.949 -5.933 1 57.77 109 THR B N 1
ATOM 2059 C CA . THR B 1 109 ? 9.518 18.904 -5.334 1 57.77 109 THR B CA 1
ATOM 2060 C C . THR B 1 109 ? 9.249 20.314 -5.851 1 57.77 109 THR B C 1
ATOM 2062 O O . THR B 1 109 ? 9.516 20.616 -7.016 1 57.77 109 THR B O 1
ATOM 2065 N N . ARG B 1 110 ? 8.089 20.846 -6.052 1 46.6 110 ARG B N 1
ATOM 2066 C CA . ARG B 1 110 ? 8.329 22.25 -6.366 1 46.6 110 ARG B CA 1
ATOM 2067 C C . ARG B 1 110 ? 9.455 22.818 -5.509 1 46.6 110 ARG B C 1
ATOM 2069 O O . ARG B 1 110 ? 9.651 22.391 -4.369 1 46.6 110 ARG B O 1
ATOM 2076 N N . LEU B 1 111 ? 10.568 23.25 -6.23 1 40.84 111 LEU B N 1
ATOM 2077 C CA . LEU B 1 111 ? 11.445 24.244 -5.62 1 40.84 111 LEU B CA 1
ATOM 2078 C C . LEU B 1 111 ? 10.679 25.103 -4.619 1 40.84 111 LEU B C 1
ATOM 2080 O O . LEU B 1 111 ? 9.713 25.777 -4.984 1 40.84 111 LEU B O 1
ATOM 2084 N N . VAL B 1 112 ? 10.37 24.615 -3.624 1 39.06 112 VAL B N 1
ATOM 2085 C CA . VAL B 1 112 ? 9.869 25.572 -2.644 1 39.06 112 VAL B CA 1
ATOM 2086 C C . VAL B 1 112 ? 10.594 26.906 -2.807 1 39.06 112 VAL B C 1
ATOM 2088 O O . VAL B 1 112 ? 11.82 26.972 -2.69 1 39.06 112 VAL B O 1
ATOM 2091 N N . PRO B 1 113 ? 10.199 27.808 -3.782 1 37.09 113 PRO B N 1
ATOM 2092 C CA . PRO B 1 113 ? 10.892 29.083 -3.581 1 37.09 113 PRO B CA 1
ATOM 2093 C C . PRO B 1 113 ? 11.26 29.331 -2.119 1 37.09 113 PRO B C 1
ATOM 2095 O O . PRO B 1 113 ? 10.59 28.824 -1.216 1 37.09 113 PRO B O 1
ATOM 2098 N N . ILE B 1 114 ? 12.588 29.537 -1.776 1 35.22 114 ILE B N 1
ATOM 2099 C CA . ILE B 1 114 ? 13.071 30.031 -0.492 1 35.22 114 ILE B CA 1
ATOM 2100 C C . ILE B 1 114 ? 12.062 31.014 0.096 1 35.22 114 ILE B C 1
ATOM 2102 O O . ILE B 1 114 ? 12.439 31.956 0.797 1 35.22 114 ILE B O 1
ATOM 2106 N N . ALA B 1 115 ? 10.999 31.382 -0.603 1 33.27 115 ALA B N 1
ATOM 2107 C CA . ALA B 1 115 ? 10.317 32.311 0.293 1 33.27 115 ALA B CA 1
ATOM 2108 C C . ALA B 1 115 ? 9.992 31.647 1.628 1 33.27 115 ALA B C 1
ATOM 2110 O O . ALA B 1 115 ? 9.845 30.425 1.701 1 33.27 115 ALA B O 1
ATOM 2111 N N . GLY B 1 116 ? 10.123 32.317 2.823 1 31.22 116 GLY B N 1
ATOM 2112 C CA . GLY B 1 116 ? 9.949 32.098 4.25 1 31.22 116 GLY B CA 1
ATOM 2113 C C . GLY B 1 116 ? 8.812 31.147 4.574 1 31.22 116 GLY B C 1
ATOM 2114 O O . GLY B 1 116 ? 8.47 30.955 5.742 1 31.22 116 GLY B O 1
ATOM 2115 N N . ARG B 1 117 ? 7.836 31.021 3.636 1 32.29 117 ARG B N 1
ATOM 2116 C CA . ARG B 1 117 ? 6.624 30.44 4.205 1 32.29 117 ARG B CA 1
ATOM 2117 C C . ARG B 1 117 ? 6.698 28.917 4.208 1 32.29 117 ARG B C 1
ATOM 2119 O O . ARG B 1 117 ? 6.612 28.283 3.154 1 32.29 117 ARG B O 1
ATOM 2126 N N . SER B 1 118 ? 7.776 28.414 4.866 1 31.65 118 SER B N 1
ATOM 2127 C CA . SER B 1 118 ? 7.866 26.994 5.187 1 31.65 118 SER B CA 1
ATOM 2128 C C . SER B 1 118 ? 6.495 26.414 5.518 1 31.65 118 SER B C 1
ATOM 2130 O O . SER B 1 118 ? 5.86 26.825 6.492 1 31.65 118 SER B O 1
ATOM 2132 N N . PHE B 1 119 ? 5.744 26.3 4.617 1 31.09 119 PHE B N 1
ATOM 2133 C CA . PHE B 1 119 ? 4.451 25.72 4.963 1 31.09 119 PHE B CA 1
ATOM 2134 C C . PHE B 1 119 ? 4.615 24.601 5.983 1 31.09 119 PHE B C 1
ATOM 2136 O O . PHE B 1 119 ? 3.687 23.824 6.215 1 31.09 119 PHE B O 1
ATOM 2143 N N . PHE B 1 120 ? 5.933 24.321 6.293 1 32.19 120 PHE B N 1
ATOM 2144 C CA . PHE B 1 120 ? 6.17 23.61 7.544 1 32.19 120 PHE B CA 1
ATOM 2145 C C . PHE B 1 120 ? 5.735 24.453 8.737 1 32.19 120 PHE B C 1
ATOM 2147 O O . PHE B 1 120 ? 5.918 25.672 8.742 1 32.19 120 PHE B O 1
ATOM 2154 N N . PRO B 1 121 ? 4.776 24.331 9.562 1 29.2 121 PRO B N 1
ATOM 2155 C CA . PRO B 1 121 ? 4.678 25.398 10.561 1 29.2 121 PRO B CA 1
ATOM 2156 C C . PRO B 1 121 ? 6.041 25.945 10.976 1 29.2 121 PRO B C 1
ATOM 2158 O O . PRO B 1 121 ? 7.006 25.186 11.093 1 29.2 121 PRO B O 1
ATOM 2161 N N . ALA B 1 122 ? 6.442 27.104 10.421 1 27.86 122 ALA B N 1
ATOM 2162 C CA . ALA B 1 122 ? 7.578 27.948 10.784 1 27.86 122 ALA B CA 1
ATOM 2163 C C . ALA B 1 122 ? 7.923 27.798 12.262 1 27.86 122 ALA B C 1
ATOM 2165 O O . ALA B 1 122 ? 7.061 27.971 13.128 1 27.86 122 ALA B O 1
ATOM 2166 N N . VAL B 1 123 ? 8.802 26.888 12.614 1 27.95 123 VAL B N 1
ATOM 2167 C CA . VAL B 1 123 ? 9.456 27.06 13.907 1 27.95 123 VAL B CA 1
ATOM 2168 C C . VAL B 1 123 ? 9.719 28.542 14.161 1 27.95 123 VAL B C 1
ATOM 2170 O O . VAL B 1 123 ? 10.26 29.24 13.299 1 27.95 123 VAL B O 1
ATOM 2173 N N . VAL B 1 124 ? 8.83 29.247 14.824 1 24.7 124 VAL B N 1
ATOM 2174 C CA . VAL B 1 124 ? 9.145 30.559 15.381 1 24.7 124 VAL B CA 1
ATOM 2175 C C . VAL B 1 124 ? 10.582 30.569 15.9 1 24.7 124 VAL B C 1
ATOM 2177 O O . VAL B 1 124 ? 10.929 29.801 16.8 1 24.7 124 VAL B O 1
ATOM 2180 N N . ARG B 1 125 ? 11.503 30.769 14.996 1 25.98 125 ARG B N 1
ATOM 2181 C CA . ARG B 1 125 ? 12.839 31.13 15.459 1 25.98 125 ARG B CA 1
ATOM 2182 C C . ARG B 1 125 ? 12.778 32.265 16.476 1 25.98 125 ARG B C 1
ATOM 2184 O O . ARG B 1 125 ? 12.482 33.408 16.122 1 25.98 125 ARG B O 1
ATOM 2191 N N . ARG B 1 126 ? 12.192 31.94 17.736 1 28.96 126 ARG B N 1
ATOM 2192 C CA . ARG B 1 126 ? 12.577 32.932 18.734 1 28.96 126 ARG B CA 1
ATOM 2193 C C . ARG B 1 126 ? 14.092 33.099 18.784 1 28.96 126 ARG B C 1
ATOM 2195 O O . ARG B 1 126 ? 14.829 32.112 18.845 1 28.96 126 ARG B O 1
ATOM 2202 N N . GLU B 1 127 ? 14.576 34.128 18.11 1 27.64 127 GLU B N 1
ATOM 2203 C CA . GLU B 1 127 ? 15.91 34.674 18.344 1 27.64 127 GLU B CA 1
ATOM 2204 C C . GLU B 1 127 ? 16.257 34.663 19.83 1 27.64 127 GLU B C 1
ATOM 2206 O O . GLU B 1 127 ? 15.787 35.514 20.589 1 27.64 127 GLU B O 1
ATOM 2211 N N . LEU B 1 128 ? 16.089 33.465 20.53 1 26.23 128 LEU B N 1
ATOM 2212 C CA . LEU B 1 128 ? 16.845 33.685 21.758 1 26.23 128 LEU B CA 1
ATOM 2213 C C . LEU B 1 128 ? 18.303 34.011 21.449 1 26.23 128 LEU B C 1
ATOM 2215 O O . LEU B 1 128 ? 18.896 33.421 20.543 1 26.23 128 LEU B O 1
ATOM 2219 N N . PHE B 1 129 ? 18.824 35.169 21.79 1 26.12 129 PHE B N 1
ATOM 2220 C CA . PHE B 1 129 ? 20.192 35.604 22.046 1 26.12 129 PHE B CA 1
ATOM 2221 C C . PHE B 1 129 ? 21.024 34.465 22.623 1 26.12 129 PHE B C 1
ATOM 2223 O O . PHE B 1 129 ? 22.232 34.391 22.389 1 26.12 129 PHE B O 1
ATOM 2230 N N . MET B 1 130 ? 20.727 33.768 23.751 1 27.05 130 MET B N 1
ATOM 2231 C CA . MET B 1 130 ? 21.987 33.271 24.297 1 27.05 130 MET B CA 1
ATOM 2232 C C . MET B 1 130 ? 22.612 32.238 23.366 1 27.05 130 MET B C 1
ATOM 2234 O O . MET B 1 130 ? 21.928 31.669 22.513 1 27.05 130 MET B O 1
ATOM 2238 N N . GLY B 1 131 ? 23.769 31.447 23.673 1 28.31 131 GLY B N 1
ATOM 2239 C CA . GLY B 1 131 ? 24.776 30.515 23.191 1 28.31 131 GLY B CA 1
ATOM 2240 C C . GLY B 1 131 ? 24.183 29.243 22.614 1 28.31 131 GLY B C 1
ATOM 2241 O O . GLY B 1 131 ? 24.906 28.408 22.067 1 28.31 131 GLY B O 1
ATOM 2242 N N . LYS B 1 132 ? 23.028 28.736 23.156 1 25.77 132 LYS B N 1
ATOM 2243 C CA . LYS B 1 132 ? 22.731 27.309 23.233 1 25.77 132 LYS B CA 1
ATOM 2244 C C . LYS B 1 132 ? 22.245 26.775 21.888 1 25.77 132 LYS B C 1
ATOM 2246 O O . LYS B 1 132 ? 21.754 27.537 21.053 1 25.77 132 LYS B O 1
ATOM 2251 N N . THR B 1 133 ? 22.228 25.321 21.617 1 25.11 133 THR B N 1
ATOM 2252 C CA . THR B 1 133 ? 22.197 24.251 20.626 1 25.11 133 THR B CA 1
ATOM 2253 C C . THR B 1 133 ? 20.853 24.22 19.905 1 25.11 133 THR B C 1
ATOM 2255 O O . THR B 1 133 ? 19.81 24.023 20.533 1 25.11 133 THR B O 1
ATOM 2258 N N . ILE B 1 134 ? 20.598 24.98 18.857 1 26.55 134 ILE B N 1
ATOM 2259 C CA . ILE B 1 134 ? 19.415 25.122 18.017 1 26.55 134 ILE B CA 1
ATOM 2260 C C . ILE B 1 134 ? 19.061 23.775 17.391 1 26.55 134 ILE B C 1
ATOM 2262 O O . ILE B 1 134 ? 19.874 23.182 16.677 1 26.55 134 ILE B O 1
ATOM 2266 N N . VAL B 1 135 ? 18.324 22.819 18.097 1 25.04 135 VAL B N 1
ATOM 2267 C CA . VAL B 1 135 ? 17.872 21.536 17.568 1 25.04 135 VAL B CA 1
ATOM 2268 C C . VAL B 1 135 ? 16.868 21.766 16.441 1 25.04 135 VAL B C 1
ATOM 2270 O O . VAL B 1 135 ? 15.894 22.503 16.609 1 25.04 135 VAL B O 1
ATOM 2273 N N . ASN B 1 136 ? 17.31 21.856 15.199 1 24.8 136 ASN B N 1
ATOM 2274 C CA . ASN B 1 136 ? 16.601 21.94 13.927 1 24.8 136 ASN B CA 1
ATOM 2275 C C . ASN B 1 136 ? 15.527 20.861 13.812 1 24.8 136 ASN B C 1
ATOM 2277 O O . ASN B 1 136 ? 15.836 19.668 13.828 1 24.8 136 ASN B O 1
ATOM 2281 N N . THR B 1 137 ? 14.344 20.947 14.423 1 24.62 137 THR B N 1
ATOM 2282 C CA . THR B 1 137 ? 13.23 20.005 14.459 1 24.62 137 THR B CA 1
ATOM 2283 C C . THR B 1 137 ? 12.528 19.947 13.105 1 24.62 137 THR B C 1
ATOM 2285 O O . THR B 1 137 ? 11.765 20.85 12.756 1 24.62 137 THR B O 1
ATOM 2288 N N . HIS B 1 138 ? 13.105 19.793 11.898 1 27.35 138 HIS B N 1
ATOM 2289 C CA . HIS B 1 138 ? 12.469 19.801 10.586 1 27.35 138 HIS B CA 1
ATOM 2290 C C . HIS B 1 138 ? 11.492 18.638 10.44 1 27.35 138 HIS B C 1
ATOM 2292 O O . HIS B 1 138 ? 10.964 18.399 9.351 1 27.35 138 HIS B O 1
ATOM 2298 N N . GLY B 1 139 ? 10.803 17.927 11.375 1 25.64 139 GLY B N 1
ATOM 2299 C CA . GLY B 1 139 ? 10.217 16.632 11.068 1 25.64 139 GLY B CA 1
ATOM 2300 C C . GLY B 1 139 ? 8.898 16.734 10.327 1 25.64 139 GLY B C 1
ATOM 2301 O O . GLY B 1 139 ? 7.896 17.178 10.89 1 25.64 139 GLY B O 1
ATOM 2302 N N . ILE B 1 140 ? 8.627 17.423 9.179 1 28.8 140 ILE B N 1
ATOM 2303 C CA . ILE B 1 140 ? 7.296 17.378 8.582 1 28.8 140 ILE B CA 1
ATOM 2304 C C . ILE B 1 140 ? 6.977 15.953 8.138 1 28.8 140 ILE B C 1
ATOM 2306 O O . ILE B 1 140 ? 7.563 15.449 7.177 1 28.8 140 ILE B O 1
ATOM 2310 N N . CYS B 1 141 ? 7.103 14.912 8.857 1 29.94 141 CYS B N 1
ATOM 2311 C CA . CYS B 1 141 ? 6.801 13.562 8.397 1 29.94 141 CYS B CA 1
ATOM 2312 C C . CYS B 1 141 ? 5.352 13.454 7.937 1 29.94 141 CYS B C 1
ATOM 2314 O O . CYS B 1 141 ? 4.437 13.875 8.648 1 29.94 141 CYS B O 1
ATOM 2316 N N . CYS B 1 142 ? 4.965 13.78 6.726 1 32.62 142 CYS B N 1
ATOM 2317 C CA . CYS B 1 142 ? 3.683 13.25 6.275 1 32.62 142 CYS B CA 1
ATOM 2318 C C . CYS B 1 142 ? 3.355 11.941 6.983 1 32.62 142 CYS B C 1
ATOM 2320 O O . CYS B 1 142 ? 4.255 11.168 7.317 1 32.62 142 CYS B O 1
ATOM 2322 N N . PRO B 1 143 ? 2.237 11.748 7.806 1 27.73 143 PRO B N 1
ATOM 2323 C CA . PRO B 1 143 ? 1.931 10.512 8.53 1 27.73 143 PRO B CA 1
ATOM 2324 C C . PRO B 1 143 ? 2.158 9.261 7.683 1 27.73 143 PRO B C 1
ATOM 2326 O O . PRO B 1 143 ? 1.663 9.175 6.557 1 27.73 143 PRO B O 1
ATOM 2329 N N . ILE B 1 144 ? 3.473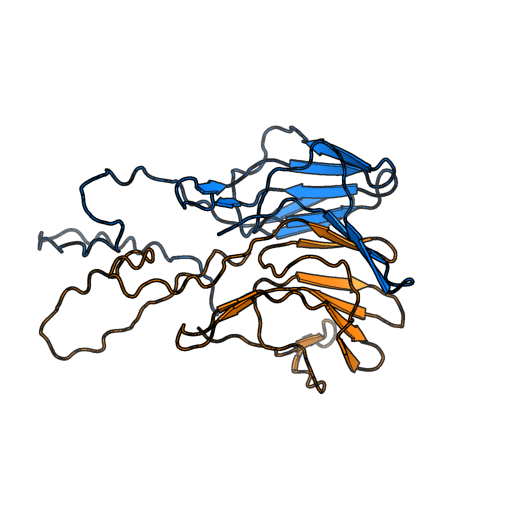 8.873 7.46 1 26.31 144 ILE B N 1
ATOM 2330 C CA . ILE B 1 144 ? 3.758 7.596 6.815 1 26.31 144 ILE B CA 1
ATOM 2331 C C . ILE B 1 144 ? 2.91 6.496 7.452 1 26.31 144 ILE B C 1
ATOM 2333 O O . ILE B 1 144 ? 3.049 6.208 8.643 1 26.31 144 ILE B O 1
ATOM 2337 N N . SER B 1 145 ? 1.598 6.345 7.131 1 18.75 145 SER B N 1
ATOM 2338 C CA . SER B 1 145 ? 1.05 5.035 7.466 1 18.75 145 SER B CA 1
ATOM 2339 C C . SER B 1 145 ? 1.877 3.915 6.843 1 18.75 145 SER B C 1
ATOM 2341 O O . SER B 1 145 ? 2.418 4.072 5.747 1 18.75 145 SER B O 1
#

Secondary structure (DSSP, 8-state):
-EE---EEEEETTTTEEEEE--SSPPPS-BS-EEEEE-GGG-EEEEE--EEE-TTS--EEE---EEEEETTTTEEEEE--TTPPPS-BS-EEEEETTEEEEE--B----------S--SS----------S--------------/------EEEEETTTTEEEEE--SSPPPS-BS-EEEEE-GGG-EEEEE--EEE-TTS--EEE---EEEEETTTTEEEEE--TT-PPS-BS-EEEEETTEEEEE--EE-------S-S--SS---------SS--------------

Organism: Myotis myotis (NCBI:txid51298)

Radius of gyration: 21.56 Å; Cα contacts (8 Å, |Δi|>4): 613; chains: 2; bounding box: 48×58×56 Å

Foldseek 3Di:
DDFDQWDWDADPVVRDIDTDDAPPTDDTFPQWEWEWDPPQNIKIKIAKGWDADPVRPDIFIGGWIWIQRPVVRHIDIDDDPPGDDGFGNWYWYDDDPDIDIDDGDGDDPPPPPPPVPPVPVPPPPPPPDDDDPPPPPPDPPPPDD/DDFDQWDWDADPVVRDIDTDDAPPTDDTFAQWEWEWDPPQNIKIKIAKGWDADPVRPDIFIGGWIWIQRPVVRHIDIDDDPPGDDGFGNWYWYDDDPDIDIDDGDGDDPPPPPPPQPPVQPPPPPPPPPDDDDPPPPSCPPPPSD

Solvent-accessible surface area (backbone atoms only — not comparable to full-atom values): 16709 Å² total; per-residue (Å²): 68,46,55,28,53,53,37,35,37,32,34,61,88,75,58,38,40,40,74,54,88,53,74,76,56,69,72,48,21,24,16,35,30,56,39,66,46,69,61,85,70,23,30,40,36,38,40,39,3,32,38,54,40,65,83,66,80,44,64,46,50,31,54,55,34,34,36,33,33,58,66,75,60,41,54,42,78,57,84,62,86,90,60,71,70,43,20,23,42,32,48,50,45,72,53,95,95,39,78,50,72,53,85,48,48,71,75,76,73,66,77,64,73,80,56,90,65,64,69,24,30,72,52,71,72,74,68,78,75,76,85,85,82,80,72,85,76,80,76,76,65,44,82,64,134,84,86,65,55,62,81,44,74,46,72,39,76,89,77,69,43,80,40,80,54,87,53,74,78,57,71,72,50,43,44,34,45,32,65,41,71,46,71,60,85,69,22,29,43,35,39,42,38,3,31,37,54,39,63,82,65,83,44,61,46,48,33,54,54,36,36,36,34,34,57,65,76,60,40,55,44,78,56,86,47,68,68,51,69,70,44,22,24,22,35,36,49,42,65,56,93,63,28,40,43,36,41,39,5,32,38,57,75,68,60,76,65,66,83,60,84,70,41,78,49,56,24,74,41,73,67,79,66,78,71,93,75,87,81,78,81,78,76,80,75,50,68,70,66,54

pLDDT: mean 79.12, std 29.57, range [15.48, 98.89]

Nearest PDB structures (foldseek):
  9bca-assembly2_B  TM=9.045E-01  e=2.585E-05  Homo sapiens
  8ebm-assembly2_B  TM=9.010E-01  e=2.879E-05  Homo sapiens
  8ebl-assembly2_B  TM=9.007E-01  e=3.038E-05  Homo sapiens
  6do5-assembly2_B  TM=9.108E-01  e=6.460E-05  Homo sapiens
  5a10-assembly1_A  TM=8.070E-01  e=2.231E-04  Thlaspi arvense

InterPro domains:
  IPR015915 Kelch-type beta-propeller [G3DSA:2.120.10.80] (2-131)
  IPR015915 Kelch-type beta-propeller [SSF117281] (4-110)
  IPR052588 Kelch domain-containing protein [PTHR46063] (2-112)